Protein AF-F9NT81-F1 (afdb_monomer_lite)

Foldseek 3Di:
DLLVLLVVLLVQADAFLWEDDDPDADPPGPHHLLQLLLVQWAQDQWQIHGHNNSNRPHAFLSFVLSSVSSSLSSVCVVVVNTFGSQLSQQSRQQCDPPDPDDHQDQQFTLSNQSQFWFQRVLVSCLQLVQWFKDKQAACVVDPHSVVSVVVVVLADQQKWKWFWQDFLTLAPTRTGIWGFHDKDWDAPPVRDIKIKTKTWGQDDPHTDSRGTTDIDIDIPNRGRIMMIIDRDHSVSNRVHPGDGRGDGDVVRVVCNVVSGDGPVRSNCVRVVSGPDDDPPDPDDPPDDDDDD

Organism: NCBI:txid1051006

Sequence (292 aa):
MWQQCVRRALGRFPTGGGYHTGRDIPPGFQQTAWTGLDRAVRVRATGACVDPRFATPSFCSSATYLLLLKSLELYERTCGITPPRQEWEYLKPYTVKNRSYPIQTDGVGAWGRANANGPGVAELVHELKIGTNLYIGTASEYENPWDRNEIFASVRRFDFMKIFWNDEIGKDERGHMVLVLGWSRHCDRFGRRAGTIRYWSSNGSQTDINGGYGIRCVCEDKIHRAVVTRVNRPWNLWNTDVMGPTDVCAPLAEIAADRSMAPDEMRRLVDAKSYWPSRSEGSHGANERCMR

pLDDT: mean 89.72, std 14.4, range [29.66, 98.81]

Radius of gyration: 19.87 Å; chains: 1; bounding box: 79×44×51 Å

Secondary structure (DSSP, 8-state):
-HHHHHHHHHTTSPSEEEE--SSS--TT-SS-HHHHHHHTEEE-SBSEEE-GGG--SB-HHHHHHHHHHHHHHHHHHHHT---BHHHHHHHS---SSSSSS----TTBHHHHHHH-STTTHHHHHHHTTSEEEEEE--GGGSSSHHHHHHHHHT--TT-EEEEESSS-BTTTB--EEEEEEEEEEEE-TTS-EEEEEEEEEEE-SS-EEEEEEEEEEEEGGG-SEEEEEEE--GGGGGGS-PPPTT-B-HHHHHHHHHT---HHHHHHHHHTT-----------S-------

Structure (mmCIF, N/CA/C/O backbone):
data_AF-F9NT81-F1
#
_entry.id   AF-F9NT81-F1
#
loop_
_atom_site.group_PDB
_atom_site.id
_atom_site.type_symbol
_atom_site.label_atom_id
_atom_site.label_alt_id
_atom_site.label_comp_id
_atom_site.label_asym_id
_atom_site.label_entity_id
_atom_site.label_seq_id
_atom_site.pdbx_PDB_ins_code
_atom_site.Cartn_x
_atom_site.Cartn_y
_atom_site.Cartn_z
_atom_site.occupancy
_atom_site.B_iso_or_equiv
_atom_site.auth_seq_id
_atom_site.auth_comp_id
_atom_site.auth_asym_id
_atom_site.auth_atom_id
_atom_site.pdbx_PDB_model_num
ATOM 1 N N . MET A 1 1 ? 7.381 -15.881 12.156 1.00 92.69 1 MET A N 1
ATOM 2 C CA . MET A 1 1 ? 6.015 -15.513 12.596 1.00 92.69 1 MET A CA 1
ATOM 3 C C . MET A 1 1 ? 5.303 -14.555 11.631 1.00 92.69 1 MET A C 1
ATOM 5 O O . MET A 1 1 ? 4.283 -14.937 11.071 1.00 92.69 1 MET A O 1
ATOM 9 N N . TRP A 1 2 ? 5.834 -13.349 11.373 1.00 96.19 2 TRP A N 1
ATOM 10 C CA . TRP A 1 2 ? 5.201 -12.328 10.510 1.00 96.19 2 TRP A CA 1
ATOM 11 C C . TRP A 1 2 ? 4.677 -12.845 9.159 1.00 96.19 2 TRP A C 1
ATOM 13 O O . TRP A 1 2 ? 3.489 -12.738 8.873 1.00 96.19 2 TRP A O 1
ATOM 23 N N . GLN A 1 3 ? 5.528 -13.491 8.356 1.00 96.62 3 GLN A N 1
ATOM 24 C CA . GLN A 1 3 ? 5.152 -13.994 7.025 1.00 96.62 3 GLN A CA 1
ATOM 25 C C . GLN A 1 3 ? 3.965 -14.975 7.051 1.00 96.62 3 GLN A C 1
ATOM 27 O O . GLN A 1 3 ? 3.151 -15.003 6.129 1.00 96.62 3 GLN A O 1
ATOM 32 N N . GLN A 1 4 ? 3.821 -15.765 8.122 1.00 97.62 4 GLN A N 1
ATOM 33 C CA . GLN A 1 4 ? 2.668 -16.649 8.303 1.00 97.62 4 GLN A CA 1
ATOM 34 C C . GLN A 1 4 ? 1.384 -15.846 8.543 1.00 97.62 4 GLN A C 1
ATOM 36 O O . GLN A 1 4 ? 0.328 -16.233 8.042 1.00 97.62 4 GLN A O 1
ATOM 41 N N . CYS A 1 5 ? 1.470 -14.732 9.273 1.00 98.50 5 CYS A N 1
ATOM 42 C CA . CYS A 1 5 ? 0.351 -13.816 9.490 1.00 98.50 5 CYS A CA 1
ATOM 43 C C . CYS A 1 5 ? -0.055 -13.133 8.183 1.00 98.50 5 CYS A C 1
ATOM 45 O O . CYS A 1 5 ? -1.239 -13.158 7.865 1.00 98.50 5 CYS A O 1
ATOM 47 N N . VAL A 1 6 ? 0.903 -12.667 7.370 1.00 98.56 6 VAL A N 1
ATOM 48 C CA . VAL A 1 6 ? 0.616 -12.104 6.034 1.00 98.56 6 VAL A CA 1
ATOM 49 C C . VAL A 1 6 ? -0.068 -13.133 5.134 1.00 98.56 6 VAL A C 1
ATOM 51 O O . VAL A 1 6 ? -1.108 -12.857 4.540 1.00 98.56 6 VAL A O 1
ATOM 54 N N . ARG A 1 7 ? 0.444 -14.370 5.087 1.00 98.44 7 ARG A N 1
ATOM 55 C CA . ARG A 1 7 ? -0.182 -15.462 4.322 1.00 98.44 7 ARG A CA 1
ATOM 56 C C . ARG A 1 7 ? -1.615 -15.746 4.782 1.00 98.44 7 ARG A C 1
ATOM 58 O O . ARG A 1 7 ? -2.498 -15.943 3.951 1.00 98.44 7 ARG A O 1
ATOM 65 N N . ARG A 1 8 ? -1.849 -15.797 6.098 1.00 98.62 8 ARG A N 1
ATOM 66 C CA . ARG A 1 8 ? -3.186 -16.018 6.675 1.00 98.62 8 ARG A CA 1
ATOM 67 C C . ARG A 1 8 ? -4.117 -14.841 6.400 1.00 98.62 8 ARG A C 1
ATOM 69 O O . ARG A 1 8 ? -5.286 -15.087 6.130 1.00 98.62 8 ARG A O 1
ATOM 76 N N . ALA A 1 9 ? -3.613 -13.609 6.464 1.00 98.69 9 ALA A N 1
ATOM 77 C CA . ALA A 1 9 ? -4.355 -12.392 6.158 1.00 98.69 9 ALA A CA 1
ATOM 78 C C . ALA A 1 9 ? -4.804 -12.384 4.697 1.00 98.69 9 ALA A C 1
ATOM 80 O O . ALA A 1 9 ? -5.984 -12.179 4.438 1.00 98.69 9 ALA A O 1
ATOM 81 N N . LEU A 1 10 ? -3.900 -12.717 3.770 1.00 98.31 10 LEU A N 1
ATOM 82 C CA . LEU A 1 10 ? -4.192 -12.819 2.342 1.00 98.31 10 LEU A CA 1
ATOM 83 C C . LEU A 1 10 ? -5.349 -13.790 2.059 1.00 98.31 10 LEU A C 1
ATOM 85 O O . LEU A 1 10 ? -6.248 -13.471 1.291 1.00 98.31 10 LEU A O 1
ATOM 89 N N . GLY A 1 11 ? -5.385 -14.934 2.752 1.00 98.00 11 GLY A N 1
ATOM 90 C CA . GLY A 1 11 ? -6.482 -15.905 2.655 1.00 98.00 11 GLY A CA 1
ATOM 91 C C . GLY A 1 11 ? -7.827 -15.443 3.238 1.00 98.00 11 GLY A C 1
ATOM 92 O O . GLY A 1 11 ? -8.779 -16.216 3.225 1.00 98.00 11 GLY A O 1
ATOM 93 N N . ARG A 1 12 ? -7.922 -14.224 3.792 1.00 98.19 12 ARG A N 1
ATOM 94 C CA . ARG A 1 12 ? -9.183 -13.610 4.255 1.00 98.19 12 ARG A CA 1
ATOM 95 C C . ARG A 1 12 ? -9.782 -12.629 3.252 1.00 98.19 12 ARG A C 1
ATOM 97 O O . ARG A 1 12 ? -10.911 -12.196 3.467 1.00 98.19 12 ARG A O 1
ATOM 104 N N . PHE A 1 13 ? -9.047 -12.265 2.204 1.00 98.31 13 PHE A N 1
ATOM 105 C CA . PHE A 1 13 ? -9.561 -11.399 1.151 1.00 98.31 13 PHE A CA 1
ATOM 106 C C . PHE A 1 13 ? -10.409 -12.219 0.173 1.00 98.31 13 PHE A C 1
ATOM 108 O O . PHE A 1 13 ? -10.014 -13.336 -0.177 1.00 98.31 13 PHE A O 1
ATOM 115 N N . PRO A 1 14 ? -11.562 -11.697 -0.280 1.00 96.50 14 PRO A N 1
ATOM 116 C CA . PRO A 1 14 ? -12.275 -12.306 -1.392 1.00 96.50 14 PRO A CA 1
ATOM 117 C C . PRO A 1 14 ? -11.444 -12.195 -2.680 1.00 96.50 14 PRO A C 1
ATOM 119 O O . PRO A 1 14 ? -10.516 -11.393 -2.775 1.00 96.50 14 PRO A O 1
ATOM 122 N N . THR A 1 15 ? -11.782 -13.005 -3.681 1.00 95.50 15 THR A N 1
ATOM 123 C CA . THR A 1 15 ? -11.293 -12.799 -5.053 1.00 95.50 15 THR A CA 1
ATOM 124 C C . THR A 1 15 ? -12.268 -11.875 -5.776 1.00 95.50 15 THR A C 1
ATOM 126 O O . THR A 1 15 ? -13.478 -12.042 -5.639 1.00 95.50 15 THR A O 1
ATOM 129 N N . GLY A 1 16 ? -11.756 -10.894 -6.517 1.00 95.12 16 GLY A N 1
ATOM 130 C CA . GLY A 1 16 ? -12.565 -9.847 -7.133 1.00 95.12 16 GLY A CA 1
ATOM 131 C C . GLY A 1 16 ? -13.058 -8.822 -6.106 1.00 95.12 16 GLY A C 1
ATOM 132 O O . GLY A 1 16 ? -12.261 -8.253 -5.358 1.00 95.12 16 GLY A O 1
ATOM 133 N N . GLY A 1 17 ? -14.371 -8.583 -6.069 1.00 94.62 17 GLY A N 1
ATOM 134 C CA . GLY A 1 17 ? -15.003 -7.572 -5.208 1.00 94.62 17 GLY A CA 1
ATOM 135 C C . GLY A 1 17 ? -15.081 -6.176 -5.835 1.00 94.62 17 GLY A C 1
ATOM 136 O O . GLY A 1 17 ? -15.618 -5.255 -5.223 1.00 94.62 17 GLY A O 1
ATOM 137 N N . GLY A 1 18 ? -14.571 -6.038 -7.056 1.00 97.19 18 GLY A N 1
ATOM 138 C CA . GLY A 1 18 ? -14.637 -4.847 -7.877 1.00 97.19 18 GLY A CA 1
ATOM 139 C C . GLY A 1 18 ? -13.549 -3.815 -7.588 1.00 97.19 18 GLY A C 1
ATOM 140 O O . GLY A 1 18 ? -13.020 -3.691 -6.477 1.00 97.19 18 GLY A O 1
ATOM 141 N N . TYR A 1 19 ? -13.211 -3.072 -8.634 1.00 97.69 19 TYR A N 1
ATOM 142 C CA . TYR A 1 19 ? -12.231 -2.002 -8.634 1.00 97.69 19 TYR A CA 1
ATOM 143 C C . TYR A 1 19 ? -12.930 -0.654 -8.798 1.00 97.69 19 TYR A C 1
ATOM 145 O O . TYR A 1 19 ? -13.720 -0.474 -9.724 1.00 97.69 19 TYR A O 1
ATOM 153 N N . HIS A 1 20 ? -12.628 0.302 -7.921 1.00 97.12 20 HIS A N 1
ATOM 154 C CA . HIS A 1 20 ? -13.079 1.685 -8.058 1.00 97.12 20 HIS A CA 1
ATOM 155 C C . HIS A 1 20 ? -12.224 2.636 -7.215 1.00 97.12 20 HIS A C 1
ATOM 157 O O . HIS A 1 20 ? -11.958 2.360 -6.049 1.00 97.12 20 HIS A O 1
ATOM 163 N N . THR A 1 21 ? -11.844 3.783 -7.779 1.00 94.56 21 THR A N 1
ATOM 164 C CA . THR A 1 21 ? -11.044 4.825 -7.105 1.00 94.56 21 THR A CA 1
ATOM 165 C C . THR A 1 21 ? -11.837 6.099 -6.794 1.00 94.56 21 THR A C 1
ATOM 167 O O . THR A 1 21 ? -11.379 6.938 -6.016 1.00 94.56 21 THR A O 1
ATOM 170 N N . GLY A 1 22 ? -13.023 6.259 -7.385 1.00 93.31 22 GLY A N 1
ATOM 171 C CA . GLY A 1 22 ? -13.844 7.461 -7.263 1.00 93.31 22 GLY A CA 1
ATOM 172 C C . GLY A 1 22 ? -14.498 7.635 -5.890 1.00 93.31 22 GLY A C 1
ATOM 173 O O . GLY A 1 22 ? -14.455 6.760 -5.019 1.00 93.31 22 GLY A O 1
ATOM 174 N N . ARG A 1 23 ? -15.061 8.830 -5.685 1.00 92.75 23 ARG A N 1
ATOM 175 C CA . ARG A 1 23 ? -15.720 9.255 -4.437 1.00 92.75 23 ARG A CA 1
ATOM 176 C C . ARG A 1 23 ? -17.238 9.070 -4.459 1.00 92.75 23 ARG A C 1
ATOM 178 O O . ARG A 1 23 ? -17.853 9.176 -3.402 1.00 92.75 23 ARG A O 1
ATOM 185 N N . ASP A 1 24 ? -17.802 8.753 -5.617 1.00 94.56 24 ASP A N 1
ATOM 186 C CA . ASP A 1 24 ? -19.219 8.451 -5.800 1.00 94.56 24 ASP A CA 1
ATOM 187 C C . ASP A 1 24 ? -19.448 6.941 -5.809 1.00 94.56 24 ASP A C 1
ATOM 189 O O . ASP A 1 24 ? -18.504 6.164 -5.944 1.00 94.56 24 ASP A O 1
ATOM 193 N N . ILE A 1 25 ? -20.696 6.505 -5.634 1.00 96.25 25 ILE A N 1
ATOM 194 C CA . ILE A 1 25 ? -21.059 5.089 -5.751 1.00 96.25 25 ILE A CA 1
ATOM 195 C C . ILE A 1 25 ? -21.327 4.801 -7.235 1.00 96.25 25 ILE A C 1
ATOM 197 O O . ILE A 1 25 ? -22.313 5.315 -7.768 1.00 96.25 25 ILE A O 1
ATOM 201 N N . PRO A 1 26 ? -20.485 4.011 -7.926 1.00 89.38 26 PRO A N 1
ATOM 202 C CA . PRO A 1 26 ? -20.713 3.711 -9.332 1.00 89.38 26 PRO A CA 1
ATOM 203 C C . PRO A 1 26 ? -21.857 2.704 -9.524 1.00 89.38 26 PRO A C 1
ATOM 205 O O . PRO A 1 26 ? -22.178 1.950 -8.599 1.00 89.38 26 PRO A O 1
ATOM 208 N N . PRO A 1 27 ? -22.443 2.626 -10.734 1.00 91.88 27 PRO A N 1
ATOM 209 C CA . PRO A 1 27 ? -23.464 1.634 -11.053 1.00 91.88 27 PRO A CA 1
ATOM 210 C C . PRO A 1 27 ? -23.029 0.207 -10.697 1.00 91.88 27 PRO A C 1
ATOM 212 O O . PRO A 1 27 ? -21.912 -0.210 -10.999 1.00 91.88 27 PRO A O 1
ATOM 215 N N . GLY A 1 28 ? -23.924 -0.540 -10.048 1.00 92.19 28 GLY A N 1
ATOM 216 C CA . GLY A 1 28 ? -23.684 -1.920 -9.615 1.00 92.19 28 GLY A CA 1
ATOM 217 C C . GLY A 1 28 ? -22.980 -2.065 -8.261 1.00 92.19 28 GLY A C 1
ATOM 218 O O . GLY A 1 28 ? -22.952 -3.164 -7.711 1.00 92.19 28 GLY A O 1
ATOM 219 N N . PHE A 1 29 ? -22.472 -0.981 -7.674 1.00 95.81 29 PHE A N 1
ATOM 220 C CA . PHE A 1 29 ? -21.861 -1.007 -6.348 1.00 95.81 29 PHE A CA 1
ATOM 221 C C . PHE A 1 29 ? -22.820 -0.506 -5.269 1.00 95.81 29 PHE A C 1
ATOM 223 O O . PHE A 1 29 ? -23.700 0.311 -5.515 1.00 95.81 29 PHE A O 1
ATOM 230 N N . GLN A 1 30 ? -22.626 -0.986 -4.040 1.00 95.31 30 GLN A N 1
ATOM 231 C CA . GLN A 1 30 ? -23.440 -0.590 -2.881 1.00 95.31 30 GLN A CA 1
ATOM 232 C C . GLN A 1 30 ? -22.799 0.528 -2.046 1.00 95.31 30 GLN A C 1
ATOM 234 O O . GLN A 1 30 ? -23.416 1.067 -1.130 1.00 95.31 30 GLN A O 1
ATOM 239 N N . GLN A 1 31 ? -21.531 0.839 -2.313 1.00 97.00 31 GLN A N 1
ATOM 240 C CA . GLN A 1 31 ? -20.733 1.809 -1.572 1.00 97.00 31 GLN A CA 1
ATOM 241 C C . GLN A 1 31 ? -19.470 2.172 -2.364 1.00 97.00 31 GLN A C 1
ATOM 243 O O . GLN A 1 31 ? -19.127 1.524 -3.353 1.00 97.00 31 GLN A O 1
ATOM 248 N N . THR A 1 32 ? -18.749 3.184 -1.888 1.00 97.38 32 THR A N 1
ATOM 249 C CA . THR A 1 32 ? -17.439 3.572 -2.424 1.00 97.38 32 THR A CA 1
ATOM 250 C C . THR A 1 32 ? -16.323 2.727 -1.807 1.00 97.38 32 THR A C 1
ATOM 252 O O . THR A 1 32 ? -16.476 2.195 -0.700 1.00 97.38 32 THR A O 1
ATOM 255 N N . ALA A 1 33 ? -15.164 2.662 -2.470 1.00 97.12 33 ALA A N 1
ATOM 256 C CA . ALA A 1 33 ? -13.977 2.018 -1.902 1.00 97.12 33 ALA A CA 1
ATOM 257 C C . ALA A 1 33 ? -13.523 2.692 -0.596 1.00 97.12 33 ALA A C 1
ATOM 259 O O . ALA A 1 33 ? -13.071 2.028 0.335 1.00 97.12 33 ALA A O 1
ATOM 260 N N . TRP A 1 34 ? -13.716 4.009 -0.492 1.00 97.69 34 TRP A N 1
ATOM 261 C CA . TRP A 1 34 ? -13.403 4.800 0.696 1.00 97.69 34 TRP A CA 1
ATOM 262 C C . TRP A 1 34 ? -14.272 4.388 1.884 1.00 97.69 34 TRP A C 1
ATOM 264 O O . TRP A 1 34 ? -13.744 4.050 2.941 1.00 97.69 34 TRP A O 1
ATOM 274 N N . THR A 1 35 ? -15.594 4.344 1.702 1.00 97.38 35 THR A N 1
ATOM 275 C CA . THR A 1 35 ? -16.536 3.912 2.743 1.00 97.38 35 THR A CA 1
ATOM 276 C C . THR A 1 35 ? -16.279 2.470 3.169 1.00 97.38 35 THR A C 1
ATOM 278 O O . THR A 1 35 ? -16.317 2.172 4.365 1.00 97.38 35 THR A O 1
ATOM 281 N N . GLY A 1 36 ? -15.987 1.588 2.211 1.00 97.62 36 GLY A N 1
ATOM 282 C CA . GLY A 1 36 ? -15.645 0.200 2.493 1.00 97.62 36 GLY A CA 1
ATOM 283 C C . GLY A 1 36 ? -14.373 0.053 3.327 1.00 97.62 36 GLY A C 1
ATOM 284 O O . GLY A 1 36 ? -14.380 -0.654 4.335 1.00 97.62 36 GLY A O 1
ATOM 285 N N . LEU A 1 37 ? -13.307 0.771 2.958 1.00 98.31 37 LEU A N 1
ATOM 286 C CA . LEU A 1 37 ? -12.027 0.762 3.670 1.00 98.31 37 LEU A CA 1
ATOM 287 C C . LEU A 1 37 ? -12.163 1.224 5.130 1.00 98.31 37 LEU A C 1
ATOM 289 O O . LEU A 1 37 ? -11.669 0.546 6.029 1.00 98.31 37 LEU A O 1
ATOM 293 N N . ASP A 1 38 ? -12.863 2.334 5.385 1.00 97.75 38 ASP A N 1
ATOM 294 C CA . ASP A 1 38 ? -13.087 2.826 6.754 1.00 97.75 38 ASP A CA 1
ATOM 295 C C . ASP A 1 38 ? -13.870 1.803 7.596 1.00 97.75 38 ASP A C 1
ATOM 297 O O . ASP A 1 38 ? -13.488 1.506 8.733 1.00 97.75 38 ASP A O 1
ATOM 301 N N . ARG A 1 39 ? -14.937 1.220 7.032 1.00 97.44 39 ARG A N 1
ATOM 302 C CA . ARG A 1 39 ? -15.790 0.236 7.723 1.00 97.44 39 ARG A CA 1
ATOM 303 C C . ARG A 1 39 ? -15.080 -1.086 7.996 1.00 97.44 39 ARG A C 1
ATOM 305 O O . ARG A 1 39 ? -15.411 -1.754 8.976 1.00 97.44 39 ARG A O 1
ATOM 312 N N . ALA A 1 40 ? -14.112 -1.454 7.158 1.00 98.38 40 ALA A N 1
ATOM 313 C CA . ALA A 1 40 ? -13.357 -2.692 7.295 1.00 98.38 40 ALA A CA 1
ATOM 314 C C . ALA A 1 40 ? -12.519 -2.746 8.581 1.00 98.38 40 ALA A C 1
ATOM 316 O O . ALA A 1 40 ? -12.163 -3.841 9.010 1.00 98.38 40 ALA A O 1
ATOM 317 N N . VAL A 1 41 ? -12.229 -1.604 9.215 1.00 98.19 41 VAL A N 1
ATOM 318 C CA . VAL A 1 41 ? -11.411 -1.524 10.432 1.00 98.19 41 VAL A CA 1
ATOM 319 C C . VAL A 1 41 ? -12.253 -1.040 11.608 1.00 98.19 41 VAL A C 1
ATOM 321 O O . VAL A 1 41 ? -12.665 0.123 11.675 1.00 98.19 41 VAL A O 1
ATOM 324 N N . ARG A 1 42 ? -12.489 -1.932 12.573 1.00 96.81 42 ARG A N 1
ATOM 325 C CA . ARG A 1 42 ? -13.186 -1.614 13.827 1.00 96.81 42 ARG A CA 1
ATOM 326 C C . ARG A 1 42 ? -12.230 -1.719 15.003 1.00 96.81 42 ARG A C 1
ATOM 328 O O . ARG A 1 42 ? -11.862 -2.824 15.403 1.00 96.81 42 ARG A O 1
ATOM 335 N N . VAL A 1 43 ? -11.872 -0.567 15.553 1.00 95.75 43 VAL A N 1
ATOM 336 C CA . VAL A 1 43 ? -11.071 -0.455 16.772 1.00 95.75 43 VAL A CA 1
ATOM 337 C C . VAL A 1 43 ? -11.912 -0.891 17.974 1.00 95.75 43 VAL A C 1
ATOM 339 O O . VAL A 1 43 ? -13.117 -0.632 18.025 1.00 95.75 43 VAL A O 1
ATOM 342 N N . ARG A 1 44 ? -11.298 -1.605 18.917 1.00 92.81 44 ARG A N 1
ATOM 343 C CA . ARG A 1 44 ? -11.937 -2.090 20.149 1.00 92.81 44 ARG A CA 1
ATOM 344 C C . ARG A 1 44 ? -11.257 -1.466 21.368 1.00 92.81 44 ARG A C 1
ATOM 346 O O . ARG A 1 44 ? -10.310 -0.700 21.232 1.00 92.81 44 ARG A O 1
ATOM 353 N N . ALA A 1 45 ? -11.734 -1.803 22.567 1.00 88.00 45 ALA A N 1
ATOM 354 C CA . ALA A 1 45 ? -11.045 -1.430 23.805 1.00 88.00 45 ALA A CA 1
ATOM 355 C C . ALA A 1 45 ? -9.594 -1.949 23.826 1.00 88.00 45 ALA A C 1
ATOM 357 O O . ALA A 1 45 ? -8.697 -1.252 24.287 1.00 88.00 45 ALA A O 1
ATOM 358 N N . THR A 1 46 ? -9.374 -3.141 23.267 1.00 85.62 46 THR A N 1
ATOM 359 C CA . THR A 1 46 ? -8.053 -3.719 23.016 1.00 85.62 46 THR A CA 1
ATOM 360 C C . THR A 1 46 ? -7.990 -4.286 21.598 1.00 85.62 46 THR A C 1
ATOM 362 O O . THR A 1 46 ? -8.892 -5.011 21.159 1.00 85.62 46 THR A O 1
ATOM 365 N N . GLY A 1 47 ? -6.934 -3.931 20.862 1.00 90.62 47 GLY A N 1
ATOM 366 C CA . GLY A 1 47 ? -6.745 -4.346 19.471 1.00 90.62 47 GLY A CA 1
ATOM 367 C C . GLY A 1 47 ? -7.807 -3.820 18.490 1.00 90.62 47 GLY A C 1
ATOM 368 O O . GLY A 1 47 ? -8.555 -2.873 18.757 1.00 90.62 47 GLY A O 1
ATOM 369 N N . ALA A 1 48 ? -7.921 -4.494 17.344 1.00 94.75 48 ALA A N 1
ATOM 370 C CA . ALA A 1 48 ? -8.953 -4.229 16.344 1.00 94.75 48 ALA A CA 1
ATOM 371 C C . ALA A 1 48 ? -9.536 -5.507 15.722 1.00 94.75 48 ALA A C 1
ATOM 373 O O . ALA A 1 48 ? -9.095 -6.638 15.946 1.00 94.75 48 ALA A O 1
ATOM 374 N N . CYS A 1 49 ? -10.584 -5.316 14.927 1.00 97.19 49 CYS A N 1
ATOM 375 C CA . CYS A 1 49 ? -11.118 -6.305 14.006 1.00 97.19 49 CYS A CA 1
ATOM 376 C C . CYS A 1 49 ? -11.025 -5.745 12.588 1.00 97.19 49 CYS A C 1
ATOM 378 O O . CYS A 1 49 ? -11.675 -4.740 12.287 1.00 97.19 49 CYS A O 1
ATOM 380 N N . VAL A 1 50 ? -10.236 -6.403 11.736 1.00 98.50 50 VAL A N 1
ATOM 381 C CA . VAL A 1 50 ? -10.078 -6.045 10.326 1.00 98.50 50 VAL A CA 1
ATOM 382 C C . VAL A 1 50 ? -10.820 -7.073 9.473 1.00 98.50 50 VAL A C 1
ATOM 384 O O . VAL A 1 50 ? -10.526 -8.270 9.522 1.00 98.50 50 VAL A O 1
ATOM 387 N N . ASP A 1 51 ? -11.801 -6.634 8.692 1.00 98.44 51 ASP A N 1
ATOM 388 C CA . ASP A 1 51 ? -12.622 -7.504 7.847 1.00 98.44 51 ASP A CA 1
ATOM 389 C C . ASP A 1 51 ? -12.584 -7.042 6.381 1.00 98.44 51 ASP A C 1
ATOM 391 O O . ASP A 1 51 ? -13.334 -6.143 5.991 1.00 98.44 51 ASP A O 1
ATOM 395 N N . PRO A 1 52 ? -11.723 -7.671 5.554 1.00 97.94 52 PRO A N 1
ATOM 396 C CA . PRO A 1 52 ? -11.542 -7.314 4.149 1.00 97.94 52 PRO A CA 1
ATOM 397 C C . PRO A 1 52 ? -12.802 -7.334 3.286 1.00 97.94 52 PRO A C 1
ATOM 399 O O . PRO A 1 52 ? -12.838 -6.679 2.250 1.00 97.94 52 PRO A O 1
ATOM 402 N N . ARG A 1 53 ? -13.847 -8.060 3.697 1.00 96.88 53 ARG A N 1
ATOM 403 C CA . ARG A 1 53 ? -15.094 -8.175 2.927 1.00 96.88 53 ARG A CA 1
ATOM 404 C C . ARG A 1 53 ? -15.867 -6.863 2.850 1.00 96.88 53 ARG A C 1
ATOM 406 O O . ARG A 1 53 ? -16.667 -6.699 1.943 1.00 96.88 53 ARG A O 1
ATOM 413 N N . PHE A 1 54 ? -15.632 -5.933 3.776 1.00 97.75 54 PHE A N 1
ATOM 414 C CA . PHE A 1 54 ? -16.228 -4.601 3.690 1.00 97.75 54 PHE A CA 1
ATOM 415 C C . PHE A 1 54 ? -15.532 -3.708 2.666 1.00 97.75 54 PHE A C 1
ATOM 417 O O . PHE A 1 54 ? -16.131 -2.724 2.258 1.00 97.75 54 PHE A O 1
ATOM 424 N N . ALA A 1 55 ? -14.309 -4.011 2.229 1.00 97.38 55 ALA A N 1
ATOM 425 C CA . ALA A 1 55 ? -13.560 -3.185 1.284 1.00 97.38 55 ALA A CA 1
ATOM 426 C C . ALA A 1 55 ? -13.779 -3.632 -0.173 1.00 97.38 55 ALA A C 1
ATOM 428 O O . ALA A 1 55 ? -12.843 -3.850 -0.934 1.00 97.38 55 ALA A O 1
ATOM 429 N N . THR A 1 56 ? -15.044 -3.783 -0.559 1.00 96.19 56 THR A N 1
ATOM 430 C CA . THR A 1 56 ? -15.473 -4.082 -1.932 1.00 96.19 56 THR A CA 1
ATOM 431 C C . THR A 1 56 ? -16.466 -2.995 -2.371 1.00 96.19 56 THR A C 1
ATOM 433 O O . THR A 1 56 ? -17.539 -2.900 -1.760 1.00 96.19 56 THR A O 1
ATOM 436 N N . PRO A 1 57 ? -16.127 -2.119 -3.339 1.00 97.75 57 PRO A N 1
ATOM 437 C CA . PRO A 1 57 ? -14.914 -2.131 -4.165 1.00 97.75 57 PRO A CA 1
ATOM 438 C C . PRO A 1 57 ? -13.638 -1.717 -3.427 1.00 97.75 57 PRO A C 1
ATOM 440 O O . PRO A 1 57 ? -13.682 -1.225 -2.302 1.00 97.75 57 PRO A O 1
ATOM 443 N N . SER A 1 58 ? -12.499 -1.880 -4.104 1.00 97.94 58 SER A N 1
ATOM 444 C CA . SER A 1 58 ? -11.180 -1.422 -3.650 1.00 97.94 58 SER A CA 1
ATOM 445 C C . SER A 1 58 ? -10.336 -0.834 -4.789 1.00 97.94 58 SER A C 1
ATOM 447 O O . SER A 1 58 ? -10.714 -0.861 -5.955 1.00 97.94 58 SER A O 1
ATOM 449 N N . PHE A 1 59 ? -9.155 -0.336 -4.438 1.00 97.62 59 PHE A N 1
ATOM 450 C CA . PHE A 1 59 ? -8.051 -0.009 -5.344 1.00 97.62 59 PHE A CA 1
ATOM 451 C C . PHE A 1 59 ? -6.707 -0.384 -4.704 1.00 97.62 59 PHE A C 1
ATOM 453 O O . PHE A 1 59 ? -6.653 -0.703 -3.514 1.00 97.62 59 PHE A O 1
ATOM 460 N N . CYS A 1 60 ? -5.622 -0.365 -5.480 1.00 97.69 60 CYS A N 1
ATOM 461 C CA . CYS A 1 60 ? -4.339 -0.962 -5.095 1.00 97.69 60 CYS A CA 1
ATOM 462 C C . CYS A 1 60 ? -3.835 -0.567 -3.690 1.00 97.69 60 CYS A C 1
ATOM 464 O O . CYS A 1 60 ? -3.673 -1.452 -2.851 1.00 97.69 60 CYS A O 1
ATOM 466 N N . SER A 1 61 ? -3.700 0.729 -3.379 1.00 97.44 61 SER A N 1
ATOM 467 C CA . SER A 1 61 ? -3.233 1.187 -2.059 1.00 97.44 61 SER A CA 1
ATOM 468 C C . SER A 1 61 ? -4.186 0.795 -0.923 1.00 97.44 61 SER A C 1
ATOM 470 O O . SER A 1 61 ? -3.732 0.335 0.125 1.00 97.44 61 SER A O 1
ATOM 472 N N . SER A 1 62 ? -5.509 0.884 -1.133 1.00 98.12 62 SER A N 1
ATOM 473 C CA . SER A 1 62 ? -6.502 0.453 -0.130 1.00 98.12 62 SER A CA 1
ATOM 474 C C . SER A 1 62 ? -6.405 -1.045 0.177 1.00 98.12 62 SER A C 1
ATOM 476 O O . SER A 1 62 ? -6.497 -1.452 1.334 1.00 98.12 62 SER A O 1
ATOM 478 N N . ALA A 1 63 ? -6.157 -1.866 -0.847 1.00 98.50 63 ALA A N 1
ATOM 479 C CA . ALA A 1 63 ? -6.035 -3.311 -0.727 1.00 98.50 63 ALA A CA 1
ATOM 480 C C . ALA A 1 63 ? -4.800 -3.703 0.084 1.00 98.50 63 ALA A C 1
ATOM 482 O O . ALA A 1 63 ? -4.890 -4.486 1.031 1.00 98.50 63 ALA A O 1
ATOM 483 N N . THR A 1 64 ? -3.645 -3.139 -0.272 1.00 98.62 64 THR A N 1
ATOM 484 C CA . THR A 1 64 ? -2.379 -3.448 0.393 1.00 98.62 64 THR A CA 1
ATOM 485 C C . THR A 1 64 ? -2.329 -2.889 1.808 1.00 98.62 64 THR A C 1
ATOM 487 O O . THR A 1 64 ? -1.826 -3.566 2.702 1.00 98.62 64 THR A O 1
ATOM 490 N N . TYR A 1 65 ? -2.898 -1.706 2.052 1.00 98.75 65 TYR A N 1
ATOM 491 C CA . TYR A 1 65 ? -2.981 -1.158 3.403 1.00 98.75 65 TYR A CA 1
ATOM 492 C C . TYR A 1 65 ? -3.879 -2.008 4.302 1.00 98.75 65 TYR A C 1
ATOM 494 O O . TYR A 1 65 ? -3.477 -2.401 5.395 1.00 98.75 65 TYR A O 1
ATOM 502 N N . LEU A 1 66 ? -5.061 -2.396 3.817 1.00 98.81 66 LEU A N 1
ATOM 503 C CA . LEU A 1 66 ? -5.946 -3.270 4.579 1.00 98.81 66 LEU A CA 1
ATOM 504 C C . LEU A 1 66 ? -5.313 -4.644 4.837 1.00 98.81 66 LEU A C 1
ATOM 506 O O . LEU A 1 66 ? -5.529 -5.235 5.895 1.00 98.81 66 LEU A O 1
ATOM 510 N N . LEU A 1 67 ? -4.499 -5.147 3.901 1.00 98.81 67 LEU A N 1
ATOM 511 C CA . LEU A 1 67 ? -3.727 -6.371 4.098 1.00 98.81 67 LEU A CA 1
ATOM 512 C C . LEU A 1 67 ? -2.669 -6.201 5.195 1.00 98.81 67 LEU A C 1
ATOM 514 O O . LEU A 1 67 ? -2.513 -7.109 6.016 1.00 98.81 67 LEU A O 1
ATOM 518 N N . LEU A 1 68 ? -1.964 -5.066 5.236 1.00 98.69 68 LEU A N 1
ATOM 519 C CA . LEU A 1 68 ? -1.024 -4.744 6.312 1.00 98.69 68 LEU A CA 1
ATOM 520 C C . LEU A 1 68 ? -1.740 -4.759 7.668 1.00 98.69 68 LEU A C 1
ATOM 522 O O . LEU A 1 68 ? -1.328 -5.501 8.559 1.00 98.69 68 LEU A O 1
ATOM 526 N N . LEU A 1 69 ? -2.863 -4.044 7.790 1.00 98.44 69 LEU A N 1
ATOM 527 C CA . LEU A 1 69 ? -3.665 -4.013 9.017 1.00 98.44 69 LEU A CA 1
ATOM 528 C C . LEU A 1 69 ? -4.161 -5.409 9.409 1.00 98.44 69 LEU A C 1
ATOM 530 O O . LEU A 1 69 ? -4.009 -5.832 10.553 1.00 98.44 69 LEU A O 1
ATOM 534 N N . LYS A 1 70 ? -4.683 -6.191 8.456 1.00 98.81 70 LYS A N 1
ATOM 535 C CA . LYS A 1 70 ? -5.123 -7.565 8.737 1.00 98.81 70 LYS A CA 1
ATOM 536 C C . LYS A 1 70 ? -3.970 -8.457 9.206 1.00 98.81 70 LYS A C 1
ATOM 538 O O . LYS A 1 70 ? -4.169 -9.352 10.028 1.00 98.81 70 LYS A O 1
ATOM 543 N N . SER A 1 71 ? -2.769 -8.228 8.684 1.00 98.62 71 SER A N 1
ATOM 544 C CA . SER A 1 71 ? -1.564 -8.959 9.079 1.00 98.62 71 SER A CA 1
ATOM 545 C C . SER A 1 71 ? -1.128 -8.599 10.499 1.00 98.62 71 SER A C 1
ATOM 547 O O . SER A 1 71 ? -0.771 -9.508 11.247 1.00 98.62 71 SER A O 1
ATOM 549 N N . LEU A 1 72 ? -1.216 -7.322 10.886 1.00 97.12 72 LEU A N 1
ATOM 550 C CA . LEU A 1 72 ? -0.942 -6.841 12.246 1.00 97.12 72 LEU A CA 1
ATOM 551 C C . LEU A 1 72 ? -1.947 -7.402 13.263 1.00 97.12 72 LEU A C 1
ATOM 553 O O . LEU A 1 72 ? -1.525 -7.999 14.248 1.00 97.12 72 LEU A O 1
ATOM 557 N N . GLU A 1 73 ? -3.251 -7.360 12.966 1.00 97.31 73 GLU A N 1
ATOM 558 C CA . GLU A 1 73 ? -4.298 -7.969 13.811 1.00 97.31 73 GLU A CA 1
ATOM 559 C C . GLU A 1 73 ? -4.022 -9.463 14.064 1.00 97.31 73 GLU A C 1
ATOM 561 O O . GLU A 1 73 ? -4.168 -9.976 15.175 1.00 97.31 73 GLU A O 1
ATOM 566 N N . LEU A 1 74 ? -3.634 -10.205 13.021 1.00 97.94 74 LEU A N 1
ATOM 567 C CA . LEU A 1 74 ? -3.304 -11.623 13.166 1.00 97.94 74 LEU A CA 1
ATOM 568 C C . LEU A 1 74 ? -1.982 -11.841 13.905 1.00 97.94 74 LEU A C 1
ATOM 570 O O . LEU A 1 74 ? -1.862 -12.841 14.616 1.00 97.94 74 LEU A O 1
ATOM 574 N N . TYR A 1 75 ? -1.010 -10.947 13.735 1.00 96.94 75 TYR A N 1
ATOM 575 C CA . TYR A 1 75 ? 0.264 -10.992 14.441 1.00 96.94 75 TYR A CA 1
ATOM 576 C C . TYR A 1 75 ? 0.061 -10.795 15.944 1.00 96.94 75 TYR A C 1
ATOM 578 O O . TYR A 1 75 ? 0.512 -11.637 16.714 1.00 96.94 75 TYR A O 1
ATOM 586 N N . GLU A 1 76 ? -0.712 -9.785 16.351 1.00 94.94 76 GLU A N 1
ATOM 587 C CA . GLU A 1 76 ? -1.086 -9.547 17.751 1.00 94.94 76 GLU A CA 1
ATOM 588 C C . GLU A 1 76 ? -1.685 -10.788 18.398 1.00 94.94 76 GLU A C 1
ATOM 590 O O . GLU A 1 76 ? -1.170 -11.283 19.397 1.00 94.94 76 GLU A O 1
ATOM 595 N N . ARG A 1 77 ? -2.724 -11.352 17.770 1.00 94.25 77 ARG A N 1
ATOM 596 C CA . ARG A 1 77 ? -3.401 -12.552 18.279 1.00 94.25 77 ARG A CA 1
ATOM 597 C C . ARG A 1 77 ? -2.470 -13.749 18.380 1.00 94.25 77 ARG A C 1
ATOM 599 O O . ARG A 1 77 ? -2.602 -14.547 19.297 1.00 94.25 77 ARG A O 1
ATOM 606 N N . THR A 1 78 ? -1.563 -13.901 17.418 1.00 96.06 78 THR A N 1
ATOM 607 C CA . THR A 1 78 ? -0.635 -15.038 17.392 1.00 96.06 78 THR A CA 1
ATOM 608 C C . THR A 1 78 ? 0.471 -14.884 18.437 1.00 96.06 78 THR A C 1
ATOM 610 O O . THR A 1 78 ? 0.949 -15.883 18.962 1.00 96.06 78 THR A O 1
ATOM 613 N N . CYS A 1 79 ? 0.860 -13.650 18.757 1.00 94.31 79 CYS A N 1
ATOM 614 C CA . CYS A 1 79 ? 1.894 -13.336 19.739 1.00 94.31 79 CYS A CA 1
ATOM 615 C C . CYS A 1 79 ? 1.345 -13.015 21.142 1.00 94.31 79 CYS A C 1
ATOM 617 O O . CYS A 1 79 ? 2.140 -12.747 22.034 1.00 94.31 79 CYS A O 1
ATOM 619 N N . GLY A 1 80 ? 0.022 -13.020 21.346 1.00 92.69 80 GLY A N 1
ATOM 620 C CA . GLY A 1 80 ? -0.597 -12.655 22.626 1.00 92.69 80 GLY A CA 1
ATOM 621 C C . GLY A 1 80 ? -0.442 -11.174 22.992 1.00 92.69 80 GLY A C 1
ATOM 622 O O . GLY A 1 80 ? -0.491 -10.821 24.167 1.00 92.69 80 GLY A O 1
ATOM 623 N N . ILE A 1 81 ? -0.232 -10.304 22.002 1.00 90.69 81 ILE A N 1
ATOM 624 C CA . ILE A 1 81 ? -0.051 -8.865 22.215 1.00 90.69 81 ILE A CA 1
ATOM 625 C C . ILE A 1 81 ? -1.425 -8.222 22.393 1.00 90.69 81 ILE A C 1
ATOM 627 O O . ILE A 1 81 ? -2.337 -8.464 21.602 1.00 90.69 81 ILE A O 1
ATOM 631 N N . THR A 1 82 ? -1.554 -7.371 23.407 1.00 87.75 82 THR A N 1
ATOM 632 C CA . THR A 1 82 ? -2.773 -6.603 23.681 1.00 87.75 82 THR A CA 1
ATOM 633 C C . THR A 1 82 ? -2.440 -5.113 23.600 1.00 87.75 82 THR A C 1
ATOM 635 O O . THR A 1 82 ? -2.169 -4.502 24.633 1.00 87.75 82 THR A O 1
ATOM 638 N N . PRO A 1 83 ? -2.378 -4.523 22.391 1.00 84.25 83 PRO A N 1
ATOM 639 C CA . PRO A 1 83 ? -2.008 -3.122 22.256 1.00 84.25 83 PRO A CA 1
ATOM 640 C C . PRO A 1 83 ? -3.120 -2.216 22.803 1.00 84.25 83 PRO A C 1
ATOM 642 O O . PRO A 1 83 ? -4.306 -2.592 22.766 1.00 84.25 83 PRO A O 1
ATOM 645 N N . PRO A 1 84 ? -2.765 -1.014 23.287 1.00 83.25 84 PRO A N 1
ATOM 646 C CA . PRO A 1 84 ? -3.755 -0.032 23.689 1.00 83.25 84 PRO A CA 1
ATOM 647 C C . PRO A 1 84 ? -4.605 0.384 22.483 1.00 83.25 84 PRO A C 1
ATOM 649 O O . PRO A 1 84 ? -4.159 0.374 21.335 1.00 83.25 84 PRO A O 1
ATOM 652 N N . ARG A 1 85 ? -5.850 0.788 22.754 1.00 87.00 85 ARG A N 1
ATOM 653 C CA . ARG A 1 85 ? -6.803 1.266 21.740 1.00 87.00 85 ARG A CA 1
ATOM 654 C C . ARG A 1 85 ? -6.213 2.338 20.814 1.00 87.00 85 ARG A C 1
ATOM 656 O O . ARG A 1 85 ? -6.518 2.344 19.625 1.00 87.00 85 ARG A O 1
ATOM 663 N N . GLN A 1 86 ? -5.399 3.233 21.370 1.00 90.38 86 GLN A N 1
ATOM 664 C CA . GLN A 1 86 ? -4.846 4.402 20.686 1.00 90.38 86 GLN A CA 1
ATOM 665 C C . GLN A 1 86 ? -4.056 4.039 19.425 1.00 90.38 86 GLN A C 1
ATOM 667 O O . GLN A 1 86 ? -4.273 4.640 18.381 1.00 90.38 86 GLN A O 1
ATOM 672 N N . GLU A 1 87 ? -3.232 2.997 19.484 1.00 89.50 87 GLU A N 1
ATOM 673 C CA . GLU A 1 87 ? -2.438 2.549 18.337 1.00 89.50 87 GLU A CA 1
ATOM 674 C C . GLU A 1 87 ? -3.314 2.185 17.131 1.00 89.50 87 GLU A C 1
ATOM 676 O O . GLU A 1 87 ? -3.063 2.556 15.984 1.00 89.50 87 GLU A O 1
ATOM 681 N N . TRP A 1 88 ? -4.425 1.498 17.397 1.00 93.88 88 TRP A N 1
ATOM 682 C CA . TRP A 1 88 ? -5.384 1.131 16.364 1.00 93.88 88 TRP A CA 1
ATOM 683 C C . TRP A 1 88 ? -6.262 2.295 15.909 1.00 93.88 88 TRP A C 1
ATOM 685 O O . TRP A 1 88 ? -6.668 2.307 14.748 1.00 93.88 88 TRP A O 1
ATOM 695 N N . GLU A 1 89 ? -6.547 3.271 16.777 1.00 94.19 89 GLU A N 1
ATOM 696 C CA . GLU A 1 89 ? -7.160 4.539 16.356 1.00 94.19 89 GLU A CA 1
ATOM 697 C C . GLU A 1 89 ? -6.249 5.270 15.362 1.00 94.19 89 GLU A C 1
ATOM 699 O O . GLU A 1 89 ? -6.757 5.868 14.420 1.00 94.19 89 GLU A O 1
ATOM 704 N N . TYR A 1 90 ? -4.926 5.192 15.527 1.00 94.31 90 TYR A N 1
ATOM 705 C CA . TYR A 1 90 ? -3.950 5.892 14.686 1.00 94.31 90 TYR A CA 1
ATOM 706 C C . TYR A 1 90 ? -3.747 5.206 13.331 1.00 94.31 90 TYR A C 1
ATOM 708 O O . TYR A 1 90 ? -3.635 5.864 12.295 1.00 94.31 90 TYR A O 1
ATOM 716 N N . LEU A 1 91 ? -3.799 3.872 13.321 1.00 96.06 91 LEU A N 1
ATOM 717 C CA . LEU A 1 91 ? -3.762 3.051 12.109 1.00 96.06 91 LEU A CA 1
ATOM 718 C C . LEU A 1 91 ? -5.114 2.942 11.390 1.00 96.06 91 LEU A C 1
ATOM 720 O O . LEU A 1 91 ? -5.190 2.379 10.296 1.00 96.06 91 LEU A O 1
ATOM 724 N N . LYS A 1 92 ? -6.213 3.412 11.987 1.00 97.00 92 LYS A N 1
ATOM 725 C CA . LYS A 1 92 ? -7.521 3.350 11.335 1.00 97.00 92 LYS A CA 1
ATOM 726 C C . LYS A 1 92 ? -7.538 4.302 10.129 1.00 97.00 92 LYS A C 1
ATOM 728 O O . LYS A 1 92 ? -7.202 5.474 10.275 1.00 97.00 92 LYS A O 1
ATOM 733 N N . PRO A 1 93 ? -7.993 3.842 8.948 1.00 97.50 93 PRO A N 1
ATOM 734 C CA . PRO A 1 93 ? -8.200 4.731 7.816 1.00 97.50 93 PRO A CA 1
ATOM 735 C C . PRO A 1 93 ? -9.451 5.587 8.042 1.00 97.50 93 PRO A C 1
ATOM 737 O O . PRO A 1 93 ? -10.568 5.061 8.052 1.00 97.50 93 PRO A O 1
ATOM 740 N N . TYR A 1 94 ? -9.271 6.901 8.184 1.00 97.62 94 TYR A N 1
ATOM 741 C CA . TYR A 1 94 ? -10.366 7.876 8.225 1.00 97.62 94 TYR A CA 1
ATOM 742 C C . TYR A 1 94 ? -10.586 8.447 6.831 1.00 97.62 94 TYR A C 1
ATOM 744 O O . TYR A 1 94 ? -9.962 9.419 6.419 1.00 97.62 94 TYR A O 1
ATOM 752 N N . THR A 1 95 ? -11.457 7.809 6.056 1.00 96.81 95 THR A N 1
ATOM 753 C CA . THR A 1 95 ? -11.628 8.113 4.621 1.00 96.81 95 THR A CA 1
ATOM 754 C C . THR A 1 95 ? -12.965 8.781 4.295 1.00 96.81 95 THR A C 1
ATOM 756 O O . THR A 1 95 ? -13.192 9.175 3.145 1.00 96.81 95 THR A O 1
ATOM 759 N N . VAL A 1 96 ? -13.850 8.905 5.290 1.00 95.75 96 VAL A N 1
ATOM 760 C CA . VAL A 1 96 ? -15.208 9.453 5.175 1.00 95.75 96 VAL A CA 1
ATOM 761 C C . VAL A 1 96 ? -15.459 10.549 6.211 1.00 95.75 96 VAL A C 1
ATOM 763 O O . VAL A 1 96 ? -14.792 10.619 7.239 1.00 95.75 96 VAL A O 1
ATOM 766 N N . LYS A 1 97 ? -16.447 11.409 5.935 1.00 92.75 97 LYS A N 1
ATOM 767 C CA . LYS A 1 97 ? -16.897 12.462 6.861 1.00 92.75 97 LYS A CA 1
ATOM 768 C C . LYS A 1 97 ? -17.602 11.860 8.090 1.00 92.75 97 LYS A C 1
ATOM 770 O O . LYS A 1 97 ? -17.941 10.677 8.098 1.00 92.75 97 LYS A O 1
ATOM 775 N N . ASN A 1 98 ? -17.883 12.695 9.094 1.00 88.44 98 ASN A N 1
ATOM 776 C CA . ASN A 1 98 ? -18.621 12.333 10.318 1.00 88.44 98 ASN A CA 1
ATOM 777 C C . ASN A 1 98 ? -17.938 11.221 11.135 1.00 88.44 98 ASN A C 1
ATOM 779 O O . ASN A 1 98 ? -18.579 10.300 11.647 1.00 88.44 98 ASN A O 1
ATOM 783 N N . ARG A 1 99 ? -16.611 11.304 11.230 1.00 89.38 99 ARG A N 1
ATOM 784 C CA . ARG A 1 99 ? -15.767 10.478 12.093 1.00 89.38 99 ARG A CA 1
ATOM 785 C C . ARG A 1 99 ? -15.144 11.342 13.185 1.00 89.38 99 ARG A C 1
ATOM 787 O O . ARG A 1 99 ? -15.236 12.564 13.137 1.00 89.38 99 ARG A O 1
ATOM 794 N N . SER A 1 100 ? -14.494 10.689 14.146 1.00 90.19 100 SER A N 1
ATOM 795 C CA . SER A 1 100 ? -13.753 11.358 15.222 1.00 90.19 100 SER A CA 1
ATOM 796 C C . SER A 1 100 ? -12.583 12.206 14.716 1.00 90.19 100 SER A C 1
ATOM 798 O O . SER A 1 100 ? -12.147 13.108 15.421 1.00 90.19 100 SER A O 1
ATOM 800 N N . TYR A 1 101 ? -12.104 11.938 13.497 1.00 93.88 101 TYR A N 1
ATOM 801 C CA . TYR A 1 101 ? -11.027 12.677 12.846 1.00 93.88 101 TYR A CA 1
ATOM 802 C C . TYR A 1 101 ? -11.423 13.082 11.417 1.00 93.88 101 TYR A C 1
ATOM 804 O O . TYR A 1 101 ? -12.288 12.429 10.815 1.00 93.88 101 TYR A O 1
ATOM 812 N N . PRO A 1 102 ? -10.811 14.146 10.860 1.00 95.25 102 PRO A N 1
ATOM 813 C CA . PRO A 1 102 ? -10.987 14.537 9.465 1.00 95.25 102 PRO A CA 1
ATOM 814 C C . PRO A 1 102 ? -10.616 13.428 8.474 1.00 95.25 102 PRO A C 1
ATOM 816 O O . PRO A 1 102 ? -9.930 12.463 8.811 1.00 95.25 102 PRO A O 1
ATOM 819 N N . ILE A 1 103 ? -11.037 13.599 7.217 1.00 95.94 103 ILE A N 1
ATOM 820 C CA . ILE A 1 103 ? -10.597 12.719 6.132 1.00 95.94 103 ILE A CA 1
ATOM 821 C C . ILE A 1 103 ? -9.082 12.857 5.971 1.00 95.94 103 ILE A C 1
ATOM 823 O O . ILE A 1 103 ? -8.576 13.951 5.738 1.00 95.94 103 ILE A O 1
ATOM 827 N N . GLN A 1 104 ? -8.384 11.731 6.033 1.00 96.31 104 GLN A N 1
ATOM 828 C CA . GLN A 1 104 ? -6.956 11.634 5.779 1.00 96.31 104 GLN A CA 1
ATOM 829 C C . GLN A 1 104 ? -6.694 11.719 4.274 1.00 96.31 104 GLN A C 1
ATOM 831 O O . GLN A 1 104 ? -7.000 10.794 3.513 1.00 96.31 104 GLN A O 1
ATOM 836 N N . THR A 1 105 ? -6.165 12.862 3.847 1.00 94.00 105 THR A N 1
ATOM 837 C CA . THR A 1 105 ? -5.574 13.060 2.521 1.00 94.00 105 THR A CA 1
ATOM 838 C C . THR A 1 105 ? -4.154 12.506 2.485 1.00 94.00 105 THR A C 1
ATOM 840 O O . THR A 1 105 ? -3.593 12.141 3.519 1.00 94.00 105 THR A O 1
ATOM 843 N N . ASP A 1 106 ? -3.564 12.445 1.295 1.00 94.12 106 ASP A N 1
ATOM 844 C CA . ASP A 1 106 ? -2.169 12.044 1.111 1.00 94.12 106 ASP A CA 1
ATOM 845 C C . ASP A 1 106 ? -1.243 12.819 2.067 1.00 94.12 106 ASP A C 1
ATOM 847 O O . ASP A 1 106 ? -1.369 14.033 2.232 1.00 94.12 106 ASP A O 1
ATOM 851 N N . GLY A 1 107 ? -0.371 12.086 2.764 1.00 94.44 107 GLY A N 1
ATOM 852 C CA . GLY A 1 107 ? 0.533 12.623 3.786 1.00 94.44 107 GLY A CA 1
ATOM 853 C C . GLY A 1 107 ? -0.057 12.817 5.192 1.00 94.44 107 GLY A C 1
ATOM 854 O O . GLY A 1 107 ? 0.707 13.119 6.105 1.00 94.44 107 GLY A O 1
ATOM 855 N N . VAL A 1 108 ? -1.360 12.605 5.423 1.00 96.62 108 VAL A N 1
ATOM 856 C CA . VAL A 1 108 ? -2.006 12.826 6.739 1.00 96.62 108 VAL A CA 1
ATOM 857 C C . VAL A 1 108 ? -2.353 11.516 7.454 1.00 96.62 108 VAL A C 1
ATOM 859 O O . VAL A 1 108 ? -3.063 10.663 6.920 1.00 96.62 108 VAL A O 1
ATOM 862 N N . GLY A 1 109 ? -1.868 11.359 8.689 1.00 97.00 109 GLY A N 1
ATOM 863 C CA . GLY A 1 109 ? -1.976 10.131 9.479 1.00 97.00 109 GLY A CA 1
ATOM 864 C C . GLY A 1 109 ? -1.460 8.877 8.756 1.00 97.00 109 GLY A C 1
ATOM 865 O O . GLY A 1 109 ? -0.803 8.960 7.712 1.00 97.00 109 GLY A O 1
ATOM 866 N N . ALA A 1 110 ? -1.748 7.695 9.307 1.00 97.19 110 ALA A N 1
ATOM 867 C CA . ALA A 1 110 ? -1.207 6.438 8.787 1.00 97.19 110 ALA A CA 1
ATOM 868 C C . ALA A 1 110 ? -1.738 6.075 7.387 1.00 97.19 110 ALA A C 1
ATOM 870 O O . ALA A 1 110 ? -0.968 5.670 6.512 1.00 97.19 110 ALA A O 1
ATOM 871 N N . TRP A 1 111 ? -3.044 6.240 7.146 1.00 97.56 111 TRP A N 1
ATOM 872 C CA . TRP A 1 111 ? -3.634 5.966 5.833 1.00 97.56 111 TRP A CA 1
ATOM 873 C C . TRP A 1 111 ? -3.151 6.951 4.769 1.00 97.56 111 TRP A C 1
ATOM 875 O O . TRP A 1 111 ? -2.798 6.517 3.676 1.00 97.56 111 TRP A O 1
ATOM 885 N N . GLY A 1 112 ? -3.076 8.248 5.078 1.00 97.00 112 GLY A N 1
ATOM 886 C CA . GLY A 1 112 ? -2.580 9.246 4.133 1.00 97.00 112 GLY A CA 1
ATOM 887 C C . GLY A 1 112 ? -1.139 8.984 3.713 1.00 97.00 112 GLY A C 1
ATOM 888 O O . GLY A 1 112 ? -0.810 9.152 2.543 1.00 97.00 112 GLY A O 1
ATOM 889 N N . ARG A 1 113 ? -0.291 8.486 4.624 1.00 96.75 113 ARG A N 1
ATOM 890 C CA . ARG A 1 113 ? 1.061 8.014 4.282 1.00 96.75 113 ARG A CA 1
ATOM 891 C C . ARG A 1 113 ? 1.018 6.801 3.358 1.00 96.75 113 ARG A C 1
ATOM 893 O O . ARG A 1 113 ? 1.666 6.804 2.323 1.00 96.75 113 ARG A O 1
ATOM 900 N N . ALA A 1 114 ? 0.217 5.786 3.678 1.00 97.06 114 ALA A N 1
ATOM 901 C CA . ALA A 1 114 ? 0.100 4.593 2.836 1.00 97.06 114 ALA A CA 1
ATOM 902 C C . ALA A 1 114 ? -0.493 4.869 1.441 1.00 97.06 114 ALA A C 1
ATOM 904 O O . ALA A 1 114 ? -0.140 4.178 0.484 1.00 97.06 114 ALA A O 1
ATOM 905 N N . ASN A 1 115 ? -1.405 5.838 1.329 1.00 96.12 115 ASN A N 1
ATOM 906 C CA . ASN A 1 115 ? -2.094 6.178 0.087 1.00 96.12 115 ASN A CA 1
ATOM 907 C C . ASN A 1 115 ? -1.300 7.132 -0.813 1.00 96.12 115 ASN A C 1
ATOM 909 O O . ASN A 1 115 ? -1.501 7.092 -2.025 1.00 96.12 115 ASN A O 1
ATOM 913 N N . ALA A 1 116 ? -0.421 7.952 -0.227 1.00 94.69 116 ALA A N 1
ATOM 914 C CA . ALA A 1 116 ? 0.280 9.020 -0.926 1.00 94.69 116 ALA A CA 1
ATOM 915 C C . ALA A 1 116 ? 1.006 8.558 -2.190 1.00 94.69 116 ALA A C 1
ATOM 917 O O . ALA A 1 116 ? 1.523 7.436 -2.267 1.00 94.69 116 ALA A O 1
ATOM 918 N N . ASN A 1 117 ? 1.103 9.477 -3.153 1.00 91.50 117 ASN A N 1
ATOM 919 C CA . ASN A 1 117 ? 2.042 9.415 -4.272 1.00 91.50 117 ASN A CA 1
ATOM 920 C C . ASN A 1 117 ? 3.505 9.315 -3.782 1.00 91.50 117 ASN A C 1
ATOM 922 O O . ASN A 1 117 ? 3.792 9.401 -2.588 1.00 91.50 117 ASN A O 1
ATOM 926 N N . GLY A 1 118 ? 4.445 9.057 -4.696 1.00 92.25 118 GLY A N 1
ATOM 927 C CA . GLY A 1 118 ? 5.848 8.849 -4.315 1.00 92.25 118 GLY A CA 1
ATOM 928 C C . GLY A 1 118 ? 6.012 7.648 -3.364 1.00 92.25 118 GLY A C 1
ATOM 929 O O . GLY A 1 118 ? 5.337 6.634 -3.578 1.00 92.25 118 GLY A O 1
ATOM 930 N N . PRO A 1 119 ? 6.857 7.720 -2.316 1.00 93.19 119 PRO A N 1
ATOM 931 C CA . PRO A 1 119 ? 7.266 6.552 -1.525 1.00 93.19 119 PRO A CA 1
ATOM 932 C C . PRO A 1 119 ? 6.150 5.929 -0.663 1.00 93.19 119 PRO A C 1
ATOM 934 O O . PRO A 1 119 ? 6.221 4.740 -0.352 1.00 93.19 119 PRO A O 1
ATOM 937 N N . GLY A 1 120 ? 5.099 6.680 -0.318 1.00 94.12 120 GLY A N 1
ATOM 938 C CA . GLY A 1 120 ? 3.871 6.172 0.305 1.00 94.12 120 GLY A CA 1
ATOM 939 C C . GLY A 1 120 ? 4.082 5.208 1.487 1.00 94.12 120 GLY A C 1
ATOM 940 O O . GLY A 1 120 ? 4.584 5.585 2.545 1.00 94.12 120 GLY A O 1
ATOM 941 N N . VAL A 1 121 ? 3.730 3.926 1.302 1.00 95.56 121 VAL A N 1
ATOM 942 C CA . VAL A 1 121 ? 3.896 2.848 2.307 1.00 95.56 121 VAL A CA 1
ATOM 943 C C . VAL A 1 121 ? 5.321 2.752 2.868 1.00 95.56 121 VAL A C 1
ATOM 945 O O . VAL A 1 121 ? 5.479 2.384 4.032 1.00 95.56 121 VAL A O 1
ATOM 948 N N . ALA A 1 122 ? 6.346 3.099 2.088 1.00 95.56 122 ALA A N 1
ATOM 949 C CA . ALA A 1 122 ? 7.724 3.122 2.567 1.00 95.56 122 ALA A CA 1
ATOM 950 C C . ALA A 1 122 ? 7.920 4.119 3.716 1.00 95.56 122 ALA A C 1
ATOM 952 O O . ALA A 1 122 ? 8.559 3.789 4.717 1.00 95.56 122 ALA A O 1
ATOM 953 N N . GLU A 1 123 ? 7.313 5.300 3.603 1.00 94.44 123 GLU A N 1
ATOM 954 C CA . GLU A 1 123 ? 7.345 6.331 4.637 1.00 94.44 123 GLU A CA 1
ATOM 955 C C . GLU A 1 123 ? 6.632 5.855 5.901 1.00 94.44 123 GLU A C 1
ATOM 957 O O . GLU A 1 123 ? 7.192 5.908 6.993 1.00 94.44 123 GLU A O 1
ATOM 962 N N . LEU A 1 124 ? 5.432 5.284 5.741 1.00 95.31 124 LEU A N 1
ATOM 963 C CA . LEU A 1 124 ? 4.683 4.718 6.860 1.00 95.31 124 LEU A CA 1
ATOM 964 C C . LEU A 1 124 ? 5.514 3.666 7.607 1.00 95.31 124 LEU A C 1
ATOM 966 O O . LEU A 1 124 ? 5.619 3.697 8.827 1.00 95.31 124 LEU A O 1
ATOM 970 N N . VAL A 1 125 ? 6.112 2.719 6.884 1.00 94.88 125 VAL A N 1
ATOM 971 C CA . VAL A 1 125 ? 6.893 1.634 7.493 1.00 94.88 125 VAL A CA 1
ATOM 972 C C . VAL A 1 125 ? 8.153 2.146 8.192 1.00 94.88 125 VAL A C 1
ATOM 974 O O . VAL A 1 125 ? 8.552 1.566 9.208 1.00 94.88 125 VAL A O 1
ATOM 977 N N . HIS A 1 126 ? 8.759 3.214 7.671 1.00 93.19 126 HIS A N 1
ATOM 978 C CA . HIS A 1 126 ? 9.886 3.882 8.307 1.00 93.19 126 HIS A CA 1
ATOM 979 C C . HIS A 1 126 ? 9.471 4.579 9.608 1.00 93.19 126 HIS A C 1
ATOM 981 O O . HIS A 1 126 ? 10.060 4.287 10.647 1.00 93.19 126 HIS A O 1
ATOM 987 N N . GLU A 1 127 ? 8.440 5.433 9.576 1.00 92.50 127 GLU A N 1
ATOM 988 C CA . GLU A 1 127 ? 7.966 6.163 10.762 1.00 92.50 127 GLU A CA 1
ATOM 989 C C . GLU A 1 127 ? 7.508 5.200 11.873 1.00 92.50 127 GLU A C 1
ATOM 991 O O . GLU A 1 127 ? 7.848 5.392 13.037 1.00 92.50 127 GLU A O 1
ATOM 996 N N . LEU A 1 128 ? 6.838 4.096 11.514 1.00 92.88 128 LEU A N 1
ATOM 997 C CA . LE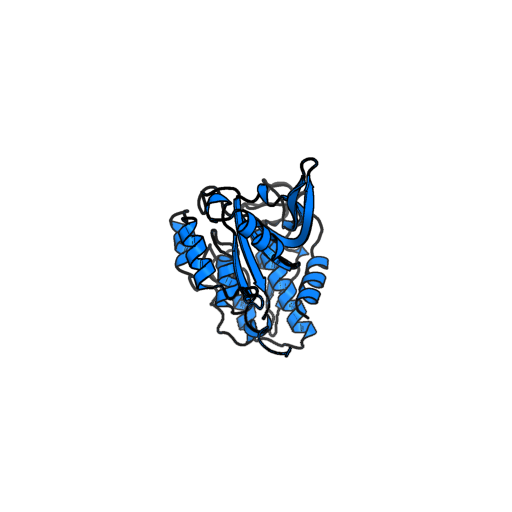U A 1 128 ? 6.456 3.039 12.463 1.00 92.88 128 LEU A CA 1
ATOM 998 C C . LEU A 1 128 ? 7.641 2.175 12.941 1.00 92.88 128 LEU A C 1
ATOM 1000 O O . LEU A 1 128 ? 7.473 1.305 13.795 1.00 92.88 128 LEU A O 1
ATOM 1004 N N . LYS A 1 129 ? 8.833 2.338 12.353 1.00 93.31 129 LYS A N 1
ATOM 1005 C CA . LYS A 1 129 ? 10.049 1.549 12.629 1.00 93.31 129 LYS A CA 1
ATOM 1006 C C . LYS A 1 129 ? 9.863 0.033 12.473 1.00 93.31 129 LYS A C 1
ATOM 1008 O O . LYS A 1 129 ? 10.578 -0.754 13.099 1.00 93.31 129 LYS A O 1
ATOM 1013 N N . ILE A 1 130 ? 8.936 -0.405 11.615 1.00 94.06 130 ILE A N 1
ATOM 1014 C CA . ILE A 1 130 ? 8.584 -1.829 11.450 1.00 94.06 130 ILE A CA 1
ATOM 1015 C C . ILE A 1 130 ? 9.299 -2.524 10.288 1.00 94.06 130 ILE A C 1
ATOM 1017 O O . ILE A 1 130 ? 9.108 -3.728 10.070 1.00 94.06 130 ILE A O 1
ATOM 1021 N N . GLY A 1 131 ? 10.109 -1.803 9.517 1.00 94.25 131 GLY A N 1
ATOM 1022 C CA . GLY A 1 131 ? 10.656 -2.347 8.282 1.00 94.25 131 GLY A CA 1
ATOM 1023 C C . GLY A 1 131 ? 11.836 -1.597 7.692 1.00 94.25 131 GLY A C 1
ATOM 1024 O O . GLY A 1 131 ? 12.526 -0.837 8.364 1.00 94.25 131 GLY A O 1
ATOM 1025 N N . THR A 1 132 ? 12.087 -1.894 6.424 1.00 94.12 132 THR A N 1
ATOM 1026 C CA . THR A 1 132 ? 13.127 -1.279 5.605 1.00 94.12 132 THR A CA 1
ATOM 1027 C C . THR A 1 132 ? 12.630 -1.093 4.177 1.00 94.12 132 THR A C 1
ATOM 1029 O O . THR A 1 132 ? 11.754 -1.837 3.727 1.00 94.12 132 THR A O 1
ATOM 1032 N N . ASN A 1 133 ? 13.206 -0.124 3.473 1.00 95.31 133 ASN A N 1
ATOM 1033 C CA . ASN A 1 133 ? 12.810 0.273 2.131 1.00 95.31 133 ASN A CA 1
ATOM 1034 C C . ASN A 1 133 ? 13.977 0.157 1.148 1.00 95.31 133 ASN A C 1
ATOM 1036 O O . ASN A 1 133 ? 15.132 0.173 1.557 1.00 95.31 133 ASN A O 1
ATOM 1040 N N . LEU A 1 134 ? 13.682 0.037 -0.139 1.00 94.56 134 LEU A N 1
ATOM 1041 C CA . LEU A 1 134 ? 14.663 -0.045 -1.214 1.00 94.56 134 LEU A CA 1
ATOM 1042 C C . LEU A 1 134 ? 14.100 0.638 -2.452 1.00 94.56 134 LEU A C 1
ATOM 1044 O O . LEU A 1 134 ? 12.986 0.330 -2.880 1.00 94.56 134 LEU A O 1
ATOM 1048 N N . TYR A 1 135 ? 14.883 1.537 -3.026 1.00 95.12 135 TYR A N 1
ATOM 1049 C CA . TYR A 1 135 ? 14.584 2.153 -4.306 1.00 95.12 135 TYR A CA 1
ATOM 1050 C C . TYR A 1 135 ? 15.133 1.295 -5.451 1.00 95.12 135 TYR A C 1
ATOM 1052 O O . TYR A 1 135 ? 16.259 0.801 -5.385 1.00 95.12 135 TYR A O 1
ATOM 1060 N N . ILE A 1 136 ? 14.341 1.130 -6.508 1.00 94.75 136 ILE A N 1
ATOM 1061 C CA . ILE A 1 136 ? 14.755 0.520 -7.771 1.00 94.75 136 ILE A CA 1
ATOM 1062 C C . ILE A 1 136 ? 14.503 1.533 -8.887 1.00 94.75 136 ILE A C 1
ATOM 1064 O O . ILE A 1 136 ? 13.351 1.871 -9.169 1.00 94.75 136 ILE A O 1
ATOM 1068 N N . GLY A 1 137 ? 15.581 2.013 -9.500 1.00 94.44 137 GLY A N 1
ATOM 1069 C CA . GLY A 1 137 ? 15.556 2.998 -10.577 1.00 94.44 137 GLY A CA 1
ATOM 1070 C C . GLY A 1 137 ? 15.390 2.398 -11.973 1.00 94.44 137 GLY A C 1
ATOM 1071 O O . GLY A 1 137 ? 15.176 1.190 -12.152 1.00 94.44 137 GLY A O 1
ATOM 1072 N N . THR A 1 138 ? 15.541 3.256 -12.979 1.00 92.75 138 THR A N 1
ATOM 1073 C CA . THR A 1 138 ? 15.645 2.838 -14.384 1.00 92.75 138 THR A CA 1
ATOM 1074 C C . THR A 1 138 ? 17.017 2.227 -14.664 1.00 92.75 138 THR A C 1
ATOM 1076 O O . THR A 1 138 ? 17.965 2.415 -13.908 1.00 92.75 138 THR A O 1
ATOM 1079 N N . ALA A 1 139 ? 17.164 1.503 -15.777 1.00 86.81 139 ALA A N 1
ATOM 1080 C CA . ALA A 1 139 ? 18.456 0.919 -16.150 1.00 86.81 139 ALA A CA 1
ATOM 1081 C C . ALA A 1 139 ? 19.569 1.968 -16.354 1.00 86.81 139 ALA A C 1
ATOM 1083 O O . ALA A 1 139 ? 20.730 1.653 -16.126 1.00 86.81 139 ALA A O 1
ATOM 1084 N N . SER A 1 140 ? 19.225 3.202 -16.747 1.00 89.56 140 SER A N 1
ATOM 1085 C CA . SER A 1 140 ? 20.189 4.286 -16.984 1.00 89.56 140 SER A CA 1
ATOM 1086 C C . SER A 1 140 ? 20.739 4.925 -15.707 1.00 89.56 140 SER A C 1
ATOM 1088 O O . SER A 1 140 ? 21.670 5.717 -15.784 1.00 89.56 140 SER A O 1
ATOM 1090 N N . GLU A 1 141 ? 20.160 4.622 -14.543 1.00 91.44 141 GLU A N 1
ATOM 1091 C CA . GLU A 1 141 ? 20.616 5.144 -13.245 1.00 91.44 141 GLU A CA 1
ATOM 1092 C C . GLU A 1 141 ? 21.703 4.294 -12.593 1.00 91.44 141 GLU A C 1
ATOM 1094 O O . GLU A 1 141 ? 22.230 4.663 -11.543 1.00 91.44 141 GLU A O 1
ATOM 1099 N N . TYR A 1 142 ? 22.037 3.162 -13.212 1.00 87.31 142 TYR A N 1
ATOM 1100 C CA . TYR A 1 142 ? 23.077 2.257 -12.756 1.00 87.31 142 TYR A CA 1
ATOM 1101 C C . TYR A 1 142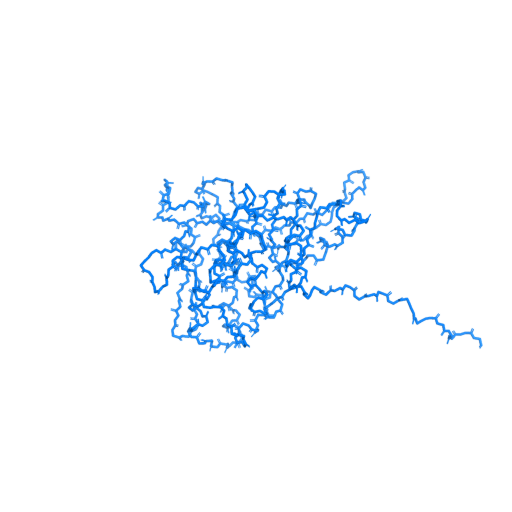 ? 24.212 2.251 -13.777 1.00 87.31 142 TYR A C 1
ATOM 1103 O O . TYR A 1 142 ? 23.969 2.093 -14.972 1.00 87.31 142 TYR A O 1
ATOM 1111 N N . GLU A 1 143 ? 25.455 2.379 -13.304 1.00 88.31 143 GLU A N 1
ATOM 1112 C CA . GLU A 1 143 ? 26.646 2.222 -14.153 1.00 88.31 143 GLU A CA 1
ATOM 1113 C C . GLU A 1 143 ? 26.645 0.852 -14.837 1.00 88.31 143 GLU A C 1
ATOM 1115 O O . GLU A 1 143 ? 26.939 0.730 -16.027 1.00 88.31 143 GLU A O 1
ATOM 1120 N N . ASN A 1 144 ? 26.250 -0.176 -14.082 1.00 83.94 144 ASN A N 1
ATOM 1121 C CA . ASN A 1 144 ? 26.032 -1.514 -14.584 1.00 83.94 144 ASN A CA 1
ATOM 1122 C C . ASN A 1 144 ? 24.530 -1.868 -14.544 1.00 83.94 144 ASN A C 1
ATOM 1124 O O . ASN A 1 144 ? 23.974 -2.074 -13.464 1.00 83.94 144 ASN A O 1
ATOM 1128 N N . PRO A 1 145 ? 23.861 -2.044 -15.701 1.00 77.56 145 PRO A N 1
ATOM 1129 C CA . PRO A 1 145 ? 22.452 -2.443 -15.751 1.00 77.56 145 PRO A CA 1
ATOM 1130 C C . PRO A 1 145 ? 22.142 -3.756 -15.014 1.00 77.56 145 PRO A C 1
ATOM 1132 O O . PRO A 1 145 ? 21.002 -3.978 -14.602 1.00 77.56 145 PRO A O 1
ATOM 1135 N N . TRP A 1 146 ? 23.137 -4.633 -14.827 1.00 79.44 146 TRP A N 1
ATOM 1136 C CA . TRP A 1 146 ? 22.979 -5.867 -14.056 1.00 79.44 146 TRP A CA 1
ATOM 1137 C C . TRP A 1 146 ? 22.717 -5.614 -12.566 1.00 79.44 146 TRP A C 1
ATOM 1139 O O . TRP A 1 146 ? 22.053 -6.439 -11.937 1.00 79.44 146 TRP A O 1
ATOM 1149 N N . ASP A 1 147 ? 23.138 -4.471 -12.019 1.00 86.50 147 ASP A N 1
ATOM 1150 C CA . ASP A 1 147 ? 22.904 -4.118 -10.615 1.00 86.50 147 ASP A CA 1
ATOM 1151 C C . ASP A 1 147 ? 21.408 -3.974 -10.337 1.00 86.50 147 ASP A C 1
ATOM 1153 O O . ASP A 1 147 ? 20.894 -4.510 -9.354 1.00 86.50 147 ASP A O 1
ATOM 1157 N N . ARG A 1 148 ? 20.666 -3.357 -11.265 1.00 88.62 148 ARG A N 1
ATOM 1158 C CA . ARG A 1 148 ? 19.200 -3.283 -11.204 1.00 88.62 148 ARG A CA 1
ATOM 1159 C C . ARG A 1 148 ? 18.566 -4.673 -11.120 1.00 88.62 148 ARG A C 1
ATOM 1161 O O . ARG A 1 148 ? 17.646 -4.889 -10.330 1.00 88.62 148 ARG A O 1
ATOM 1168 N N . ASN A 1 149 ? 19.058 -5.623 -11.911 1.00 84.06 149 ASN A N 1
ATOM 1169 C CA . ASN A 1 149 ? 18.517 -6.982 -11.951 1.00 84.06 149 ASN A CA 1
ATOM 1170 C C . ASN A 1 149 ? 18.812 -7.746 -10.651 1.00 84.06 149 ASN A C 1
ATOM 1172 O O . ASN A 1 149 ? 17.944 -8.455 -10.141 1.00 84.06 149 ASN A O 1
ATOM 1176 N N . GLU A 1 150 ? 20.000 -7.569 -10.069 1.00 86.19 150 GLU A N 1
ATOM 1177 C CA . GLU A 1 150 ? 20.327 -8.127 -8.750 1.00 86.19 150 GLU A CA 1
ATOM 1178 C C . GLU A 1 150 ? 19.463 -7.507 -7.639 1.00 86.19 150 GLU A C 1
ATOM 1180 O O . GLU A 1 150 ? 19.024 -8.209 -6.721 1.00 86.19 150 GLU A O 1
ATOM 1185 N N . ILE A 1 151 ? 19.128 -6.216 -7.745 1.00 89.50 151 ILE A N 1
ATOM 1186 C CA . ILE A 1 151 ? 18.196 -5.556 -6.826 1.00 89.50 151 ILE A CA 1
ATOM 1187 C C . ILE A 1 151 ? 16.795 -6.182 -6.937 1.00 89.50 151 ILE A C 1
ATOM 1189 O O . ILE A 1 151 ? 16.217 -6.538 -5.904 1.00 89.50 151 ILE A O 1
ATOM 1193 N N . PHE A 1 152 ? 16.272 -6.413 -8.148 1.00 90.81 152 PHE A N 1
ATOM 1194 C CA . PHE A 1 152 ? 15.012 -7.150 -8.341 1.00 90.81 152 PHE A CA 1
ATOM 1195 C C . PHE A 1 152 ? 15.076 -8.579 -7.789 1.00 90.81 152 PHE A C 1
ATOM 1197 O O . PHE A 1 152 ? 14.135 -9.024 -7.130 1.00 90.81 152 PHE A O 1
ATOM 1204 N N . ALA A 1 153 ? 16.198 -9.278 -7.966 1.00 87.88 153 ALA A N 1
ATOM 1205 C CA . ALA A 1 153 ? 16.405 -10.611 -7.403 1.00 87.88 153 ALA A CA 1
ATOM 1206 C C . ALA A 1 153 ? 16.445 -10.619 -5.857 1.00 87.88 153 ALA A C 1
ATOM 1208 O O . ALA A 1 153 ? 16.214 -11.657 -5.232 1.00 87.88 153 ALA A O 1
ATOM 1209 N N . SER A 1 154 ? 16.707 -9.471 -5.218 1.00 90.94 154 SER A N 1
ATOM 1210 C CA . SER A 1 154 ? 16.688 -9.317 -3.754 1.00 90.94 154 SER A CA 1
ATOM 1211 C C . SER A 1 154 ? 15.278 -9.159 -3.156 1.00 90.94 154 SER A C 1
ATOM 1213 O O . SER A 1 154 ? 15.100 -9.270 -1.929 1.00 90.94 154 SER A O 1
ATOM 1215 N N . VAL A 1 155 ? 14.273 -8.917 -4.008 1.00 93.88 155 VAL A N 1
ATOM 1216 C CA . VAL A 1 155 ? 12.864 -8.802 -3.621 1.00 93.88 155 VAL A CA 1
ATOM 1217 C C . VAL A 1 155 ? 12.365 -10.153 -3.118 1.00 93.88 155 VAL A C 1
ATOM 1219 O O . VAL A 1 155 ? 12.539 -11.196 -3.747 1.00 93.88 155 VAL A O 1
ATOM 1222 N N . ARG A 1 156 ? 11.723 -10.147 -1.951 1.00 94.38 156 ARG A N 1
ATOM 1223 C CA . ARG A 1 156 ? 11.238 -11.355 -1.286 1.00 94.38 156 ARG A CA 1
ATOM 1224 C C . ARG A 1 156 ? 9.724 -11.423 -1.328 1.00 94.38 156 ARG A C 1
ATOM 1226 O O . ARG A 1 156 ? 9.003 -10.430 -1.385 1.00 94.38 156 ARG A O 1
ATOM 1233 N N . ARG A 1 157 ? 9.229 -12.654 -1.232 1.00 97.00 157 ARG A N 1
ATOM 1234 C CA . ARG A 1 157 ? 7.813 -12.913 -0.995 1.00 97.00 157 ARG A CA 1
ATOM 1235 C C . ARG A 1 157 ? 7.353 -12.176 0.270 1.00 97.00 157 ARG A C 1
ATOM 1237 O O . ARG A 1 157 ? 7.982 -12.296 1.319 1.00 97.00 157 ARG A O 1
ATOM 1244 N N . PHE A 1 158 ? 6.217 -11.498 0.148 1.00 98.00 158 PHE A N 1
ATOM 1245 C CA . PHE A 1 158 ? 5.576 -10.621 1.128 1.00 98.00 158 PHE A CA 1
ATOM 1246 C C . PHE A 1 158 ? 6.238 -9.259 1.356 1.00 98.00 158 PHE A C 1
ATOM 1248 O O . PHE A 1 158 ? 5.845 -8.560 2.289 1.00 98.00 158 PHE A O 1
ATOM 1255 N N . ASP A 1 159 ? 7.170 -8.852 0.495 1.00 98.00 159 ASP A N 1
ATOM 1256 C CA . ASP A 1 159 ? 7.498 -7.434 0.382 1.00 98.00 159 ASP A CA 1
ATOM 1257 C C . ASP A 1 159 ? 6.304 -6.683 -0.224 1.00 98.00 159 ASP A C 1
ATOM 1259 O O . ASP A 1 159 ? 5.631 -7.173 -1.138 1.00 98.00 159 ASP A O 1
ATOM 1263 N N . PHE A 1 160 ? 6.035 -5.491 0.296 1.00 98.44 160 PHE A N 1
ATOM 1264 C CA . PHE A 1 160 ? 5.187 -4.519 -0.376 1.00 98.44 160 PHE A CA 1
ATOM 1265 C C . PHE A 1 160 ? 6.022 -3.845 -1.456 1.00 98.44 160 PHE A C 1
ATOM 1267 O O . PHE A 1 160 ? 7.216 -3.625 -1.275 1.00 98.44 160 PHE A O 1
ATOM 1274 N N . MET A 1 161 ? 5.416 -3.534 -2.590 1.00 98.12 161 MET A N 1
ATOM 1275 C CA . MET A 1 161 ? 6.109 -2.863 -3.678 1.00 98.12 161 MET A CA 1
ATOM 1276 C C . MET A 1 161 ? 5.172 -1.849 -4.309 1.00 98.12 161 MET A C 1
ATOM 1278 O O . MET A 1 161 ? 4.024 -2.170 -4.612 1.00 98.12 161 MET A O 1
ATOM 1282 N N . LYS A 1 162 ? 5.665 -0.633 -4.506 1.00 97.94 162 LYS A N 1
ATOM 1283 C CA . LYS A 1 162 ? 5.007 0.378 -5.320 1.00 97.94 162 LYS A CA 1
ATOM 1284 C C . LYS A 1 162 ? 5.698 0.434 -6.669 1.00 97.94 162 LYS A C 1
ATOM 1286 O O . LYS A 1 162 ? 6.904 0.646 -6.713 1.00 97.94 162 LYS A O 1
ATOM 1291 N N . ILE A 1 163 ? 4.948 0.195 -7.735 1.00 97.81 163 ILE A N 1
ATOM 1292 C CA . ILE A 1 163 ? 5.446 0.158 -9.113 1.00 97.81 163 ILE A CA 1
ATOM 1293 C C . ILE A 1 163 ? 5.074 1.466 -9.802 1.00 97.81 163 ILE A C 1
ATOM 1295 O O . ILE A 1 163 ? 3.919 1.872 -9.718 1.00 97.81 163 ILE A O 1
ATOM 1299 N N . PHE A 1 164 ? 6.017 2.078 -10.508 1.00 97.19 164 PHE A N 1
ATOM 1300 C CA . PHE A 1 164 ? 5.793 3.257 -11.342 1.00 97.19 164 PHE A CA 1
ATOM 1301 C C . PHE A 1 164 ? 6.131 2.908 -12.793 1.00 97.19 164 PHE A C 1
ATOM 1303 O O . PHE A 1 164 ? 7.090 2.173 -13.052 1.00 97.19 164 PHE A O 1
ATOM 1310 N N . TRP A 1 165 ? 5.335 3.414 -13.729 1.00 96.12 165 TRP A N 1
ATOM 1311 C CA . TRP A 1 165 ? 5.415 3.109 -15.157 1.00 96.12 165 TRP A CA 1
ATOM 1312 C C . TRP A 1 165 ? 6.073 4.227 -15.971 1.00 96.12 165 TRP A C 1
ATOM 1314 O O . TRP A 1 165 ? 6.466 3.982 -17.108 1.00 96.12 165 TRP A O 1
ATOM 1324 N N . ASN A 1 166 ? 6.206 5.428 -15.402 1.00 95.00 166 ASN A N 1
ATOM 1325 C CA . ASN A 1 166 ? 6.888 6.575 -16.003 1.00 95.00 166 ASN A CA 1
ATOM 1326 C C . ASN A 1 166 ? 7.451 7.526 -14.917 1.00 95.00 166 ASN A C 1
ATOM 1328 O O . ASN A 1 166 ? 7.394 7.215 -13.724 1.00 95.00 166 ASN A O 1
ATOM 1332 N N . ASP A 1 167 ? 8.029 8.658 -15.333 1.00 93.44 167 ASP A N 1
ATOM 1333 C CA . ASP A 1 167 ? 8.661 9.651 -14.447 1.00 93.44 167 ASP A CA 1
ATOM 1334 C C . ASP A 1 167 ? 7.703 10.731 -13.904 1.00 93.44 167 ASP A C 1
ATOM 1336 O O . ASP A 1 167 ? 8.108 11.547 -13.078 1.00 93.44 167 ASP A O 1
ATOM 1340 N N . GLU A 1 168 ? 6.432 10.750 -14.311 1.00 92.50 168 GLU A N 1
ATOM 1341 C CA . GLU A 1 168 ? 5.449 11.787 -13.953 1.00 92.50 168 GLU A CA 1
ATOM 1342 C C . GLU A 1 168 ? 4.805 11.545 -12.575 1.00 92.50 168 GLU A C 1
ATOM 1344 O O . GLU A 1 168 ? 3.585 11.638 -12.389 1.00 92.50 168 GLU A O 1
ATOM 1349 N N . ILE A 1 169 ? 5.643 11.214 -11.589 1.00 91.06 169 ILE A N 1
ATOM 1350 C CA . ILE A 1 169 ? 5.237 10.843 -10.231 1.00 91.06 169 ILE A CA 1
ATOM 1351 C C . ILE A 1 169 ? 4.517 12.022 -9.569 1.00 91.06 169 ILE A C 1
ATOM 1353 O O . ILE A 1 169 ? 5.044 13.128 -9.486 1.00 91.06 169 ILE A O 1
ATOM 1357 N N . GLY A 1 170 ? 3.310 11.773 -9.065 1.00 85.88 170 GLY A N 1
ATOM 1358 C CA . GLY A 1 170 ? 2.449 12.784 -8.450 1.00 85.88 170 GLY A CA 1
ATOM 1359 C C . GLY A 1 170 ? 1.465 13.444 -9.421 1.00 85.88 170 GLY A C 1
ATOM 1360 O O . GLY A 1 170 ? 0.425 13.920 -8.960 1.00 85.88 170 GLY A O 1
ATOM 1361 N N . LYS A 1 171 ? 1.749 13.410 -10.735 1.00 87.31 171 LYS A N 1
ATOM 1362 C CA . LYS A 1 171 ? 0.883 13.922 -11.810 1.00 87.31 171 LYS A CA 1
ATOM 1363 C C . LYS A 1 171 ? -0.018 12.801 -12.332 1.00 87.31 171 LYS A C 1
ATOM 1365 O O . LYS A 1 171 ? -1.011 12.440 -11.691 1.00 87.31 171 LYS A O 1
ATOM 1370 N N . ASP A 1 172 ? 0.373 12.231 -13.467 1.00 87.88 172 ASP A N 1
ATOM 1371 C CA . ASP A 1 172 ? -0.329 11.159 -14.165 1.00 87.88 172 ASP A CA 1
ATOM 1372 C C . ASP A 1 172 ? 0.139 9.771 -13.708 1.00 87.88 172 ASP A C 1
ATOM 1374 O O . ASP A 1 172 ? -0.520 8.768 -13.984 1.00 87.88 172 ASP A O 1
ATOM 1378 N N . GLU A 1 173 ? 1.211 9.706 -12.912 1.00 92.31 173 GLU A N 1
ATOM 1379 C CA . GLU A 1 173 ? 1.679 8.488 -12.264 1.00 92.31 173 GLU A CA 1
ATOM 1380 C C . GLU A 1 173 ? 1.538 8.569 -10.736 1.00 92.31 173 GLU A C 1
ATOM 1382 O O . GLU A 1 173 ? 2.183 9.359 -10.045 1.00 92.31 173 GLU A O 1
ATOM 1387 N N . ARG A 1 174 ? 0.692 7.700 -10.178 1.00 90.31 174 ARG A N 1
ATOM 1388 C CA . ARG A 1 174 ? 0.403 7.623 -8.730 1.00 90.31 174 ARG A CA 1
ATOM 1389 C C . ARG A 1 174 ? 1.076 6.429 -8.051 1.00 90.31 174 ARG A C 1
ATOM 1391 O O . ARG A 1 174 ? 1.185 6.371 -6.823 1.00 90.31 174 ARG A O 1
ATOM 1398 N N . GLY A 1 175 ? 1.556 5.497 -8.861 1.00 93.75 175 GLY A N 1
ATOM 1399 C CA . GLY A 1 175 ? 2.107 4.199 -8.528 1.00 93.75 175 GLY A CA 1
ATOM 1400 C C . GLY A 1 175 ? 1.040 3.136 -8.267 1.00 93.75 175 GLY A C 1
ATOM 1401 O O . GLY A 1 175 ? -0.054 3.403 -7.768 1.00 93.75 175 GLY A O 1
ATOM 1402 N N . HIS A 1 176 ? 1.383 1.888 -8.573 1.00 97.00 176 HIS A N 1
ATOM 1403 C CA . HIS A 1 176 ? 0.570 0.710 -8.308 1.00 97.00 176 HIS A CA 1
ATOM 1404 C C . HIS A 1 176 ? 1.127 -0.063 -7.109 1.00 97.00 176 HIS A C 1
ATOM 1406 O O . HIS A 1 176 ? 2.216 -0.634 -7.174 1.00 97.00 176 HIS A O 1
ATOM 1412 N N . MET A 1 177 ? 0.380 -0.080 -6.003 1.00 98.12 177 MET A N 1
ATOM 1413 C CA . MET A 1 177 ? 0.760 -0.815 -4.795 1.00 98.12 177 MET A CA 1
ATOM 1414 C C . MET A 1 177 ? 0.446 -2.304 -4.913 1.00 98.12 177 MET A C 1
ATOM 1416 O O . MET A 1 177 ? -0.674 -2.688 -5.248 1.00 98.12 177 MET A O 1
ATOM 1420 N N . VAL A 1 178 ? 1.408 -3.155 -4.567 1.00 98.62 178 VAL A N 1
ATOM 1421 C CA . VAL A 1 178 ? 1.268 -4.611 -4.626 1.00 98.62 178 VAL A CA 1
ATOM 1422 C C . VAL A 1 178 ? 1.922 -5.304 -3.430 1.00 98.62 178 VAL A C 1
ATOM 1424 O O . VAL A 1 178 ? 2.813 -4.760 -2.780 1.00 98.62 178 VAL A O 1
ATOM 1427 N N . LEU A 1 179 ? 1.502 -6.540 -3.161 1.00 98.75 179 LEU A N 1
ATOM 1428 C CA . LEU A 1 179 ? 2.218 -7.495 -2.317 1.00 98.75 179 LEU A CA 1
ATOM 1429 C C . LEU A 1 179 ? 2.916 -8.527 -3.206 1.00 98.75 179 LEU A C 1
ATOM 1431 O O . LEU A 1 179 ? 2.257 -9.262 -3.946 1.00 98.75 179 LEU A O 1
ATOM 1435 N N . VAL A 1 180 ? 4.233 -8.650 -3.095 1.00 98.56 180 VAL A N 1
ATOM 1436 C CA . VAL A 1 180 ? 5.011 -9.621 -3.869 1.00 98.56 180 VAL A CA 1
ATOM 1437 C C . VAL A 1 180 ? 4.714 -11.044 -3.389 1.00 98.56 180 VAL A C 1
ATOM 1439 O O . VAL A 1 180 ? 4.793 -11.361 -2.204 1.00 98.56 180 VAL A O 1
ATOM 1442 N N . LEU A 1 181 ? 4.388 -11.944 -4.314 1.00 98.06 181 LEU A N 1
ATOM 1443 C CA . LEU A 1 181 ? 4.159 -13.369 -4.048 1.00 98.06 181 LEU A CA 1
ATOM 1444 C C . LEU A 1 181 ? 5.334 -14.252 -4.478 1.00 98.06 181 LEU A C 1
ATOM 1446 O O . LEU A 1 181 ? 5.447 -15.382 -3.999 1.00 98.06 181 LEU A O 1
ATOM 1450 N N . GLY A 1 182 ? 6.191 -13.744 -5.358 1.00 93.81 182 GLY A N 1
ATOM 1451 C CA . GLY A 1 182 ? 7.418 -14.392 -5.797 1.00 93.81 182 GLY A CA 1
ATOM 1452 C C . GLY A 1 182 ? 8.041 -13.658 -6.979 1.00 93.81 182 GLY A C 1
ATOM 1453 O O . GLY A 1 182 ? 7.366 -12.894 -7.668 1.00 93.81 182 GLY A O 1
ATOM 1454 N N . TRP A 1 183 ? 9.319 -13.929 -7.204 1.00 92.56 183 TRP A N 1
ATOM 1455 C CA . TRP A 1 183 ? 10.060 -13.522 -8.390 1.00 92.56 183 TRP A CA 1
ATOM 1456 C C . TRP A 1 183 ? 10.582 -14.786 -9.069 1.00 92.56 183 TRP A C 1
ATOM 1458 O O . TRP A 1 183 ? 11.084 -15.688 -8.391 1.00 92.56 183 TRP A O 1
ATOM 1468 N N . SER A 1 184 ? 10.418 -14.883 -10.383 1.00 87.88 184 SER A N 1
ATOM 1469 C CA . SER A 1 184 ? 10.940 -15.988 -11.184 1.00 87.88 184 SER A CA 1
ATOM 1470 C C . SER A 1 184 ? 11.859 -15.458 -12.270 1.00 87.88 184 SER A C 1
ATOM 1472 O O . SER A 1 184 ? 11.533 -14.497 -12.964 1.00 87.88 184 SER A O 1
ATOM 1474 N N . ARG A 1 185 ? 13.015 -16.108 -12.420 1.00 84.50 185 ARG A N 1
ATOM 1475 C CA . ARG A 1 185 ? 13.978 -15.794 -13.470 1.00 84.50 185 ARG A CA 1
ATOM 1476 C C . ARG A 1 185 ? 13.678 -16.631 -14.699 1.00 84.50 185 ARG A C 1
ATOM 1478 O O . ARG A 1 185 ? 13.581 -17.854 -14.602 1.00 84.50 185 ARG A O 1
ATOM 1485 N N . HIS A 1 186 ? 13.609 -15.980 -15.847 1.00 81.06 186 HIS A N 1
ATOM 1486 C CA . HIS A 1 186 ? 13.475 -16.632 -17.137 1.00 81.06 186 HIS A CA 1
ATOM 1487 C C . HIS A 1 186 ? 14.609 -16.182 -18.057 1.00 81.06 186 HIS A C 1
ATOM 1489 O O . HIS A 1 186 ? 15.142 -15.083 -17.912 1.00 81.06 186 HIS A O 1
ATOM 1495 N N . CYS A 1 187 ? 14.995 -17.050 -18.986 1.00 76.62 187 CYS A N 1
ATOM 1496 C CA . CYS A 1 187 ? 15.847 -16.678 -20.106 1.00 76.62 187 CYS A CA 1
ATOM 1497 C C . CYS A 1 187 ? 14.976 -16.681 -21.357 1.00 76.62 187 CYS A C 1
ATOM 1499 O O . CYS A 1 187 ? 14.220 -17.632 -21.571 1.00 76.62 187 CYS A O 1
ATOM 1501 N N . ASP A 1 188 ? 15.063 -15.635 -22.170 1.00 68.75 188 ASP A N 1
ATOM 1502 C CA . ASP A 1 188 ? 14.444 -15.662 -23.486 1.00 68.75 188 ASP A CA 1
ATOM 1503 C C . ASP A 1 188 ? 15.233 -16.569 -24.448 1.00 68.75 188 ASP A C 1
ATOM 1505 O O . ASP A 1 188 ? 16.318 -17.075 -24.144 1.00 68.75 188 ASP A O 1
ATOM 1509 N N . ARG A 1 189 ? 14.677 -16.776 -25.644 1.00 69.06 189 ARG A N 1
ATOM 1510 C CA . ARG A 1 189 ? 15.282 -17.585 -26.718 1.00 69.06 189 ARG A CA 1
ATOM 1511 C C . ARG A 1 189 ? 16.647 -17.077 -27.210 1.00 69.06 189 ARG A C 1
ATOM 1513 O O . ARG A 1 189 ? 17.299 -17.780 -27.973 1.00 69.06 189 ARG A O 1
ATOM 1520 N N . PHE A 1 190 ? 17.053 -15.872 -26.814 1.00 72.00 190 PHE A N 1
ATOM 1521 C CA . PHE A 1 190 ? 18.332 -15.245 -27.147 1.00 72.00 190 PHE A CA 1
ATOM 1522 C C . PHE A 1 190 ? 19.300 -15.252 -25.951 1.00 72.00 190 PHE A C 1
ATOM 1524 O O . PHE A 1 190 ? 20.348 -14.615 -26.002 1.00 72.00 190 PHE A O 1
ATOM 1531 N N . GLY A 1 191 ? 18.956 -15.955 -24.865 1.00 68.38 191 GLY A N 1
ATOM 1532 C CA . GLY A 1 191 ? 19.769 -16.039 -23.653 1.00 68.38 191 GLY A CA 1
ATOM 1533 C C . GLY A 1 191 ? 19.699 -14.796 -22.763 1.00 68.38 191 GLY A C 1
ATOM 1534 O O . GLY A 1 191 ? 20.419 -14.734 -21.763 1.00 68.38 191 GLY A O 1
ATOM 1535 N N . ARG A 1 192 ? 18.836 -13.817 -23.072 1.00 70.69 192 ARG A N 1
ATOM 1536 C CA . ARG A 1 192 ? 18.654 -12.629 -22.230 1.00 70.69 192 ARG A CA 1
ATOM 1537 C C . ARG A 1 192 ? 17.856 -13.008 -20.993 1.00 70.69 192 ARG A C 1
ATOM 1539 O O . ARG A 1 192 ? 16.819 -13.663 -21.083 1.00 70.69 192 ARG A O 1
ATOM 1546 N N . ARG A 1 193 ? 18.360 -12.615 -19.826 1.00 73.88 193 ARG A N 1
ATOM 1547 C CA . ARG A 1 193 ? 17.709 -12.863 -18.537 1.00 73.88 193 ARG A CA 1
ATOM 1548 C C . ARG A 1 193 ? 16.628 -11.809 -18.320 1.00 73.88 193 ARG A C 1
ATOM 1550 O O . ARG A 1 193 ? 16.926 -10.630 -18.441 1.00 73.88 193 ARG A O 1
ATOM 1557 N N . ALA A 1 194 ? 15.424 -12.249 -17.974 1.00 75.75 194 ALA A N 1
ATOM 1558 C CA . ALA A 1 194 ? 14.322 -11.389 -17.569 1.00 75.75 194 ALA A CA 1
ATOM 1559 C C . ALA A 1 194 ? 13.620 -11.988 -16.345 1.00 75.75 194 ALA A C 1
ATOM 1561 O O . ALA A 1 194 ? 13.244 -13.167 -16.323 1.00 75.75 194 ALA A O 1
ATOM 1562 N N . GLY A 1 195 ? 13.446 -11.179 -15.310 1.00 88.06 195 GLY A N 1
ATOM 1563 C CA . GLY A 1 195 ? 12.661 -11.513 -14.134 1.00 88.06 195 GLY A CA 1
ATOM 1564 C C . GLY A 1 195 ? 11.175 -11.210 -14.310 1.00 88.06 195 GLY A C 1
ATOM 1565 O O . GLY A 1 195 ? 10.769 -10.264 -14.987 1.00 88.06 195 GLY A O 1
ATOM 1566 N N . THR A 1 196 ? 10.331 -12.025 -13.684 1.00 93.44 196 THR A N 1
ATOM 1567 C CA . THR A 1 196 ? 8.888 -11.788 -13.571 1.00 93.44 196 THR A CA 1
ATOM 1568 C C . THR A 1 196 ? 8.491 -11.726 -12.104 1.00 93.44 196 THR A C 1
ATOM 1570 O O . THR A 1 196 ? 8.715 -12.670 -11.347 1.00 93.44 196 THR A O 1
ATOM 1573 N N . ILE A 1 197 ? 7.858 -10.623 -11.706 1.00 95.94 197 ILE A N 1
ATOM 1574 C CA . ILE A 1 197 ? 7.262 -10.446 -10.382 1.00 95.94 197 ILE A CA 1
ATOM 1575 C C . ILE A 1 197 ? 5.818 -10.937 -10.436 1.00 95.94 197 ILE A C 1
ATOM 1577 O O . ILE A 1 197 ? 4.989 -10.383 -11.159 1.00 95.94 197 ILE A O 1
ATOM 1581 N N . ARG A 1 198 ? 5.494 -11.951 -9.630 1.00 97.75 198 ARG A N 1
ATOM 1582 C CA . ARG A 1 198 ? 4.115 -12.358 -9.335 1.00 97.75 198 ARG A CA 1
ATOM 1583 C C . ARG A 1 198 ? 3.651 -11.619 -8.092 1.00 97.75 198 ARG A C 1
ATOM 1585 O O . ARG A 1 198 ? 4.311 -11.701 -7.057 1.00 97.75 198 ARG A O 1
ATOM 1592 N N . TYR A 1 199 ? 2.504 -10.956 -8.152 1.00 98.56 199 TYR A N 1
ATOM 1593 C CA . TYR A 1 199 ? 2.017 -10.119 -7.059 1.00 98.56 199 TYR A CA 1
ATOM 1594 C C . TYR A 1 199 ? 0.508 -10.235 -6.842 1.00 98.56 199 TYR A C 1
ATOM 1596 O O . TYR A 1 199 ? -0.232 -10.664 -7.724 1.00 98.56 199 TYR A O 1
ATOM 1604 N N . TRP A 1 200 ? 0.060 -9.851 -5.649 1.00 98.75 200 TRP A N 1
ATOM 1605 C CA . TRP A 1 200 ? -1.345 -9.655 -5.304 1.00 98.75 200 TRP A CA 1
ATOM 1606 C C . TRP A 1 200 ? -1.637 -8.168 -5.101 1.00 98.75 200 TRP A C 1
ATOM 1608 O O . TRP A 1 200 ? -0.837 -7.461 -4.490 1.00 98.75 200 TRP A O 1
ATOM 1618 N N . SER A 1 201 ? -2.780 -7.704 -5.598 1.00 98.31 201 SER A N 1
ATOM 1619 C CA . SER A 1 201 ? -3.284 -6.343 -5.386 1.00 98.31 201 SER A CA 1
ATOM 1620 C C . SER A 1 201 ? -4.790 -6.281 -5.664 1.00 98.31 201 SER A C 1
ATOM 1622 O O . SER A 1 201 ? -5.402 -7.290 -6.019 1.00 98.31 201 SER A O 1
ATOM 1624 N N . SER A 1 202 ? -5.381 -5.094 -5.533 1.00 98.00 202 SER A N 1
ATOM 1625 C CA . SER A 1 202 ? -6.610 -4.748 -6.244 1.00 98.00 202 SER A CA 1
ATOM 1626 C C . SER A 1 202 ? -6.249 -4.182 -7.617 1.00 98.00 202 SER A C 1
ATOM 1628 O O . SER A 1 202 ? -5.654 -3.107 -7.730 1.00 98.00 202 SER A O 1
ATOM 1630 N N . ASN A 1 203 ? -6.558 -4.956 -8.654 1.00 95.94 203 ASN A N 1
ATOM 1631 C CA . ASN A 1 203 ? -6.139 -4.716 -10.027 1.00 95.94 203 ASN A CA 1
ATOM 1632 C C . ASN A 1 203 ? -7.283 -4.090 -10.825 1.00 95.94 203 ASN A C 1
ATOM 1634 O O . ASN A 1 203 ? -8.402 -4.608 -10.824 1.00 95.94 203 ASN A O 1
ATOM 1638 N N . GLY A 1 204 ? -6.970 -3.023 -11.549 1.00 89.50 204 GLY A N 1
ATOM 1639 C CA . GLY A 1 204 ? -7.885 -2.352 -12.462 1.00 89.50 204 GLY A CA 1
ATOM 1640 C C . GLY A 1 204 ? -7.264 -1.064 -12.990 1.00 89.50 204 GLY A C 1
ATOM 1641 O O . GLY A 1 204 ? -6.437 -0.451 -12.316 1.00 89.50 204 GLY A O 1
ATOM 1642 N N . SER A 1 205 ? -7.642 -0.689 -14.209 1.00 86.94 205 SER A N 1
ATOM 1643 C CA . SER A 1 205 ? -7.316 0.604 -14.828 1.00 86.94 205 SER A CA 1
ATOM 1644 C C . SER A 1 205 ? -8.505 1.570 -14.808 1.00 86.94 205 SER A C 1
ATOM 1646 O O . SER A 1 205 ? -8.324 2.776 -14.915 1.00 86.94 205 SER A O 1
ATOM 1648 N N . GLN A 1 206 ? -9.720 1.043 -14.647 1.00 92.75 206 GLN A N 1
ATOM 1649 C CA . GLN A 1 206 ? -10.978 1.782 -14.606 1.00 92.75 206 GLN A CA 1
ATOM 1650 C C . GLN A 1 206 ? -11.977 1.061 -13.700 1.00 92.75 206 GLN A C 1
ATOM 1652 O O . GLN A 1 206 ? -11.751 -0.090 -13.324 1.00 92.75 206 GLN A O 1
ATOM 1657 N N . THR A 1 207 ? -13.081 1.732 -13.361 1.00 96.25 207 THR A N 1
ATOM 1658 C CA . THR A 1 207 ? -14.162 1.138 -12.564 1.00 96.25 207 THR A CA 1
ATOM 1659 C C . THR A 1 207 ? -14.659 -0.161 -13.198 1.00 96.25 207 THR A C 1
ATOM 1661 O O . THR A 1 207 ? -15.079 -0.160 -14.352 1.00 96.25 207 THR A O 1
ATOM 1664 N N . ASP A 1 208 ? -14.632 -1.253 -12.437 1.00 96.31 208 ASP A N 1
ATOM 1665 C CA . ASP A 1 208 ? -15.030 -2.582 -12.905 1.00 96.31 208 ASP A CA 1
ATOM 1666 C C . ASP A 1 208 ? -15.563 -3.415 -11.737 1.00 96.31 208 ASP A C 1
ATOM 1668 O O . ASP A 1 208 ? -14.831 -3.703 -10.792 1.00 96.31 208 ASP A O 1
ATOM 1672 N N . ILE A 1 209 ? -16.830 -3.828 -11.796 1.00 95.12 209 ILE A N 1
ATOM 1673 C CA . ILE A 1 209 ? -17.468 -4.651 -10.756 1.00 95.12 209 ILE A CA 1
ATOM 1674 C C . ILE A 1 209 ? -16.888 -6.067 -10.665 1.00 95.12 209 ILE A C 1
ATOM 1676 O O . ILE A 1 209 ? -16.900 -6.670 -9.593 1.00 95.12 209 ILE A O 1
ATOM 1680 N N . ASN A 1 210 ? -16.316 -6.570 -11.760 1.00 93.94 210 ASN A N 1
ATOM 1681 C CA . ASN A 1 210 ? -15.692 -7.889 -11.829 1.00 93.94 210 ASN A CA 1
ATOM 1682 C C . ASN A 1 210 ? -14.183 -7.842 -11.533 1.00 93.94 210 ASN A C 1
ATOM 1684 O O . ASN A 1 210 ? -13.543 -8.887 -11.398 1.00 93.94 210 ASN A O 1
ATOM 1688 N N . GLY A 1 211 ? -13.616 -6.637 -11.427 1.00 95.38 211 GLY A N 1
ATOM 1689 C CA . GLY A 1 211 ? -12.215 -6.400 -11.099 1.00 95.38 211 GLY A CA 1
ATOM 1690 C C . GLY A 1 211 ? -11.916 -6.542 -9.604 1.00 95.38 211 GLY A C 1
ATOM 1691 O O . GLY A 1 211 ? -12.643 -7.187 -8.847 1.00 95.38 211 GLY A O 1
ATOM 1692 N N . GLY A 1 212 ? -10.835 -5.905 -9.152 1.00 96.69 212 GLY A N 1
ATOM 1693 C CA . GLY A 1 212 ? -10.479 -5.838 -7.735 1.00 96.69 212 GLY A CA 1
ATOM 1694 C C . GLY A 1 212 ? -9.406 -6.850 -7.337 1.00 96.69 212 GLY A C 1
ATOM 1695 O O . GLY A 1 212 ? -8.393 -7.009 -8.027 1.00 96.69 212 GLY A O 1
ATOM 1696 N N . TYR A 1 213 ? -9.579 -7.501 -6.187 1.00 98.38 213 TYR A N 1
ATOM 1697 C CA . TYR A 1 213 ? -8.546 -8.340 -5.583 1.00 98.38 213 TYR A CA 1
ATOM 1698 C C . TYR A 1 213 ? -8.156 -9.516 -6.475 1.00 98.38 213 TYR A C 1
ATOM 1700 O O . TYR A 1 213 ? -8.991 -10.328 -6.874 1.00 98.38 213 TYR A O 1
ATOM 1708 N N . GLY A 1 214 ? -6.864 -9.664 -6.742 1.00 97.88 214 GLY A N 1
ATOM 1709 C CA . GLY A 1 214 ? -6.388 -10.743 -7.589 1.00 97.88 214 GLY A CA 1
ATOM 1710 C C . GLY A 1 214 ? -4.878 -10.796 -7.712 1.00 97.88 214 GLY A C 1
ATOM 1711 O O . GLY A 1 214 ? -4.148 -9.932 -7.224 1.00 97.88 214 GLY A O 1
ATOM 1712 N N . ILE A 1 215 ? -4.424 -11.848 -8.383 1.00 98.12 215 ILE A N 1
ATOM 1713 C CA . ILE A 1 215 ? -3.012 -12.098 -8.646 1.00 98.12 215 ILE A CA 1
ATOM 1714 C C . ILE A 1 215 ? -2.708 -11.752 -10.099 1.00 98.12 215 ILE A C 1
ATOM 1716 O O . ILE A 1 215 ? -3.429 -12.171 -11.006 1.00 98.12 215 ILE A O 1
ATOM 1720 N N . ARG A 1 216 ? -1.611 -11.032 -10.319 1.00 97.25 216 ARG A N 1
ATOM 1721 C CA . ARG A 1 216 ? -1.072 -10.706 -11.642 1.00 97.25 216 ARG A CA 1
ATOM 1722 C C . ARG A 1 216 ? 0.439 -10.935 -11.666 1.00 97.25 216 ARG A C 1
ATOM 1724 O O . ARG A 1 216 ? 1.061 -11.207 -10.636 1.00 97.25 216 ARG A O 1
ATOM 1731 N N . CYS A 1 217 ? 1.009 -10.859 -12.862 1.00 96.44 217 CYS A N 1
ATOM 1732 C CA . CYS A 1 217 ? 2.444 -10.935 -13.094 1.00 96.44 217 CYS A CA 1
ATOM 1733 C C . CYS A 1 217 ? 2.888 -9.743 -13.944 1.00 96.44 217 CYS A C 1
ATOM 1735 O O . CYS A 1 217 ? 2.136 -9.287 -14.805 1.00 96.44 217 CYS A O 1
ATOM 1737 N N . VAL A 1 218 ? 4.112 -9.271 -13.729 1.00 95.31 218 VAL A N 1
ATOM 1738 C CA . VAL A 1 218 ? 4.744 -8.222 -14.535 1.00 95.31 218 VAL A CA 1
ATOM 1739 C C . VAL A 1 218 ? 6.219 -8.555 -14.751 1.00 95.31 218 VAL A C 1
ATOM 1741 O O . VAL A 1 218 ? 6.886 -9.030 -13.832 1.00 95.31 218 VAL A O 1
ATOM 1744 N N . CYS A 1 219 ? 6.722 -8.332 -15.964 1.00 92.88 219 CYS A N 1
ATOM 1745 C CA . CYS A 1 219 ? 8.152 -8.437 -16.253 1.00 92.88 219 CYS A CA 1
ATOM 1746 C C . CYS A 1 219 ? 8.887 -7.231 -15.661 1.00 92.88 219 CYS A C 1
ATOM 1748 O O . CYS A 1 219 ? 8.391 -6.111 -15.775 1.00 92.88 219 CYS A O 1
ATOM 1750 N N . GLU A 1 220 ? 10.071 -7.433 -15.090 1.00 91.19 220 GLU A N 1
ATOM 1751 C CA . GLU A 1 220 ? 10.858 -6.336 -14.508 1.00 91.19 220 GLU A CA 1
ATOM 1752 C C . GLU A 1 220 ? 11.229 -5.257 -15.538 1.00 91.19 220 GLU A C 1
ATOM 1754 O O . GLU A 1 220 ? 11.283 -4.085 -15.188 1.00 91.19 220 GLU A O 1
ATOM 1759 N N . ASP A 1 221 ? 11.357 -5.604 -16.821 1.00 88.50 221 ASP A N 1
ATOM 1760 C CA . ASP A 1 221 ? 11.602 -4.644 -17.912 1.00 88.50 221 ASP A CA 1
ATOM 1761 C C . ASP A 1 221 ? 10.429 -3.690 -18.176 1.00 88.50 221 ASP A C 1
ATOM 1763 O O . ASP A 1 221 ? 10.605 -2.644 -18.790 1.00 88.50 221 ASP A O 1
ATOM 1767 N N . LYS A 1 222 ? 9.218 -4.042 -17.725 1.00 92.50 222 LYS A N 1
ATOM 1768 C CA . LYS A 1 222 ? 8.048 -3.155 -17.810 1.00 92.50 222 LYS A CA 1
ATOM 1769 C C . LYS A 1 222 ? 7.947 -2.210 -16.618 1.00 92.50 222 LYS A C 1
ATOM 1771 O O . LYS A 1 222 ? 7.150 -1.283 -16.660 1.00 92.50 222 LYS A O 1
ATOM 1776 N N . ILE A 1 223 ? 8.687 -2.476 -15.545 1.00 94.94 223 ILE A N 1
ATOM 1777 C CA . ILE A 1 223 ? 8.705 -1.631 -14.356 1.00 94.94 223 ILE A CA 1
ATOM 1778 C C . ILE A 1 223 ? 9.716 -0.516 -14.606 1.00 94.94 223 ILE A C 1
ATOM 1780 O O . ILE A 1 223 ? 10.920 -0.772 -14.634 1.00 94.94 223 ILE A O 1
ATOM 1784 N N . HIS A 1 224 ? 9.237 0.717 -14.761 1.00 95.81 224 HIS A N 1
ATOM 1785 C CA . HIS A 1 224 ? 10.121 1.871 -14.929 1.00 95.81 224 HIS A CA 1
ATOM 1786 C C . HIS A 1 224 ? 10.917 2.107 -13.647 1.00 95.81 224 HIS A C 1
ATOM 1788 O O . HIS A 1 224 ? 12.143 2.182 -13.674 1.00 95.81 224 HIS A O 1
ATOM 1794 N N . ARG A 1 225 ? 10.212 2.135 -12.507 1.00 96.38 225 ARG A N 1
ATOM 1795 C CA . ARG A 1 225 ? 10.785 2.288 -11.162 1.00 96.38 225 ARG A CA 1
ATOM 1796 C C . ARG A 1 225 ? 9.969 1.520 -10.137 1.00 96.38 225 ARG A C 1
ATOM 1798 O O . ARG A 1 225 ? 8.780 1.260 -10.343 1.00 96.38 225 ARG A O 1
ATOM 1805 N N . ALA A 1 226 ? 10.570 1.213 -8.996 1.00 97.19 226 ALA A N 1
ATOM 1806 C CA . ALA A 1 226 ? 9.836 0.674 -7.863 1.00 97.19 226 ALA A CA 1
ATOM 1807 C C . ALA A 1 226 ? 10.386 1.143 -6.518 1.00 97.19 226 ALA A C 1
ATOM 1809 O O . ALA A 1 226 ? 11.575 1.402 -6.364 1.00 97.19 226 ALA A O 1
ATOM 1810 N N . VAL A 1 227 ? 9.509 1.179 -5.520 1.00 97.25 227 VAL A N 1
ATOM 1811 C CA . VAL A 1 227 ? 9.896 1.256 -4.110 1.00 97.25 227 VAL A CA 1
ATOM 1812 C C . VAL A 1 227 ? 9.451 -0.030 -3.437 1.00 97.25 227 VAL A C 1
ATOM 1814 O O . VAL A 1 227 ? 8.266 -0.363 -3.439 1.00 97.25 227 VAL A O 1
ATOM 1817 N N . VAL A 1 228 ? 10.402 -0.774 -2.886 1.00 97.19 228 VAL A N 1
ATOM 1818 C CA . VAL A 1 228 ? 10.162 -2.030 -2.177 1.00 97.19 228 VAL A CA 1
ATOM 1819 C C . VAL A 1 228 ? 10.216 -1.766 -0.686 1.00 97.19 228 VAL A C 1
ATOM 1821 O O . VAL A 1 228 ? 11.157 -1.159 -0.192 1.00 97.19 228 VAL A O 1
ATOM 1824 N N . THR A 1 229 ? 9.230 -2.268 0.040 1.00 97.25 229 THR A N 1
ATOM 1825 C CA . THR A 1 229 ? 9.088 -2.100 1.481 1.00 97.25 229 THR A CA 1
ATOM 1826 C C . THR A 1 229 ? 8.929 -3.458 2.144 1.00 97.25 229 THR A C 1
ATOM 1828 O O . THR A 1 229 ? 7.954 -4.184 1.932 1.00 97.25 229 THR A O 1
ATOM 1831 N N . ARG A 1 230 ? 9.888 -3.802 3.000 1.00 96.81 230 ARG A N 1
ATOM 1832 C CA . ARG A 1 230 ? 9.910 -5.051 3.757 1.00 96.81 230 ARG A CA 1
ATOM 1833 C C . ARG A 1 230 ? 9.591 -4.790 5.217 1.00 96.81 230 ARG A C 1
ATOM 1835 O O . ARG A 1 230 ? 10.402 -4.220 5.941 1.00 96.81 230 ARG A O 1
ATOM 1842 N N . VAL A 1 231 ? 8.463 -5.315 5.684 1.00 96.50 231 VAL A N 1
ATOM 1843 C CA . VAL A 1 231 ? 8.154 -5.372 7.119 1.00 96.50 231 VAL A CA 1
ATOM 1844 C C . VAL A 1 231 ? 8.920 -6.544 7.737 1.00 96.50 231 VAL A C 1
ATOM 1846 O O . VAL A 1 231 ? 8.638 -7.709 7.445 1.00 96.50 231 VAL A O 1
ATOM 1849 N N . ASN A 1 232 ? 9.916 -6.242 8.569 1.00 93.88 232 ASN A N 1
ATOM 1850 C CA . ASN A 1 232 ? 10.786 -7.231 9.217 1.00 93.88 232 ASN A CA 1
ATOM 1851 C C . ASN A 1 232 ? 10.829 -7.107 10.747 1.00 93.88 232 ASN A C 1
ATOM 1853 O O . ASN A 1 232 ? 11.379 -7.997 11.392 1.00 93.88 232 ASN A O 1
ATOM 1857 N N . ARG A 1 233 ? 10.226 -6.057 11.316 1.00 94.19 233 ARG A N 1
ATOM 1858 C CA . ARG A 1 233 ? 10.160 -5.787 12.759 1.00 94.19 233 ARG A CA 1
ATOM 1859 C C . ARG A 1 233 ? 8.748 -5.368 13.192 1.00 94.19 233 ARG A C 1
ATOM 1861 O O . ARG A 1 233 ? 8.588 -4.313 13.794 1.00 94.19 233 ARG A O 1
ATOM 1868 N N . PRO A 1 234 ? 7.692 -6.158 12.913 1.00 93.50 234 PRO A N 1
ATOM 1869 C CA . PRO A 1 234 ? 6.316 -5.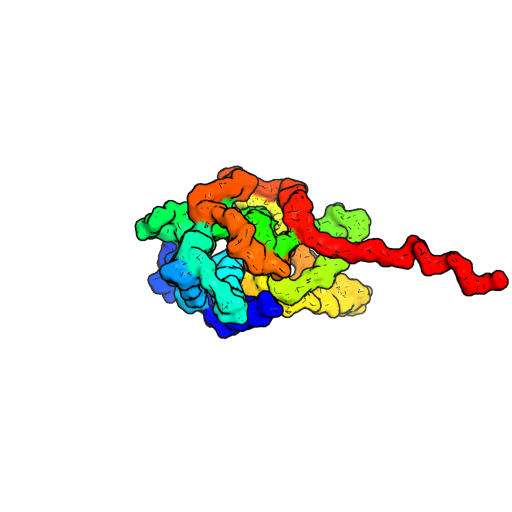760 13.237 1.00 93.50 234 PRO A CA 1
ATOM 1870 C C . PRO A 1 234 ? 6.073 -5.519 14.735 1.00 93.50 234 PRO A C 1
ATOM 1872 O O . PRO A 1 234 ? 5.150 -4.800 15.089 1.00 93.50 234 PRO A O 1
ATOM 1875 N N . TRP A 1 235 ? 6.895 -6.091 15.621 1.00 90.50 235 TRP A N 1
ATOM 1876 C CA . TRP A 1 235 ? 6.817 -5.858 17.067 1.00 90.50 235 TRP A CA 1
ATOM 1877 C C . TRP A 1 235 ? 7.203 -4.433 17.487 1.00 90.50 235 TRP A C 1
ATOM 1879 O O . TRP A 1 235 ? 6.834 -4.019 18.581 1.00 90.50 235 TRP A O 1
ATOM 1889 N N . ASN A 1 236 ? 7.931 -3.682 16.652 1.00 91.44 236 ASN A N 1
ATOM 1890 C CA . ASN A 1 236 ? 8.317 -2.304 16.968 1.00 91.44 236 ASN A CA 1
ATOM 1891 C C . ASN A 1 236 ? 7.129 -1.344 16.981 1.00 91.44 236 ASN A C 1
ATOM 1893 O O . ASN A 1 236 ? 7.217 -0.305 17.626 1.00 91.44 236 ASN A O 1
ATOM 1897 N N . LEU A 1 237 ? 6.031 -1.713 16.316 1.00 89.50 237 LEU A N 1
ATOM 1898 C CA . LEU A 1 237 ? 4.817 -0.911 16.259 1.00 89.50 237 LEU A CA 1
ATOM 1899 C C . LEU A 1 237 ? 4.301 -0.542 17.652 1.00 89.50 237 LEU A C 1
ATOM 1901 O O . LEU A 1 237 ? 3.862 0.571 17.861 1.00 89.50 237 LEU A O 1
ATOM 1905 N N . TRP A 1 238 ? 4.412 -1.462 18.612 1.00 87.00 238 TRP A N 1
ATOM 1906 C CA . TRP A 1 238 ? 3.900 -1.280 19.976 1.00 87.00 238 TRP A CA 1
ATOM 1907 C C . TRP A 1 238 ? 4.929 -0.697 20.946 1.00 87.00 238 TRP A C 1
ATOM 1909 O O . TRP A 1 238 ? 4.686 -0.657 22.146 1.00 87.00 238 TRP A O 1
ATOM 1919 N N . ASN A 1 239 ? 6.101 -0.322 20.433 1.00 83.25 239 ASN A N 1
ATOM 1920 C CA . ASN A 1 239 ? 7.211 0.250 21.194 1.00 83.25 239 ASN A CA 1
ATOM 1921 C C . ASN A 1 239 ? 7.683 1.583 20.584 1.00 83.25 239 ASN A C 1
ATOM 1923 O O . ASN A 1 239 ? 8.788 2.038 20.879 1.00 83.25 239 ASN A O 1
ATOM 1927 N N . THR A 1 240 ? 6.900 2.164 19.676 1.00 78.81 240 THR A N 1
ATOM 1928 C CA . THR A 1 240 ? 7.234 3.390 18.950 1.00 78.81 240 THR A CA 1
ATOM 1929 C C . THR A 1 240 ? 6.063 4.343 19.074 1.00 78.81 240 THR A C 1
ATOM 1931 O O . THR A 1 240 ? 4.931 3.917 18.890 1.00 78.81 240 THR A O 1
ATOM 1934 N N . ASP A 1 241 ? 6.329 5.622 19.329 1.00 81.12 241 ASP A N 1
ATOM 1935 C CA . ASP A 1 241 ? 5.290 6.644 19.241 1.00 81.12 241 ASP A CA 1
ATOM 1936 C C . ASP A 1 241 ? 4.780 6.719 17.798 1.00 81.12 241 ASP A C 1
ATOM 1938 O O . ASP A 1 241 ? 5.510 7.093 16.875 1.00 81.12 241 ASP A O 1
ATOM 1942 N N . VAL A 1 242 ? 3.534 6.299 17.595 1.00 79.88 242 VAL A N 1
ATOM 1943 C CA . VAL A 1 242 ? 2.889 6.287 16.282 1.00 79.88 242 VAL A CA 1
ATOM 1944 C C . VAL A 1 242 ? 2.312 7.663 15.964 1.00 79.88 242 VAL A C 1
ATOM 1946 O O . VAL A 1 242 ? 1.797 8.355 16.843 1.00 79.88 242 VAL A O 1
ATOM 1949 N N . MET A 1 243 ? 2.373 8.049 14.686 1.00 92.75 243 MET A N 1
ATOM 1950 C CA . MET A 1 243 ? 1.772 9.291 14.208 1.00 92.75 243 MET A CA 1
ATOM 1951 C C . MET A 1 243 ? 0.270 9.334 14.515 1.00 92.75 243 MET A C 1
ATOM 1953 O O . MET A 1 243 ? -0.462 8.373 14.271 1.00 92.75 243 MET A O 1
ATOM 1957 N N . GLY A 1 244 ? -0.209 10.471 15.007 1.00 94.94 244 GLY A N 1
ATOM 1958 C CA . GLY A 1 244 ? -1.623 10.718 15.230 1.00 94.94 244 GLY A CA 1
ATOM 1959 C C . GLY A 1 244 ? -2.429 10.773 13.922 1.00 94.94 244 GLY A C 1
ATOM 1960 O O . GLY A 1 244 ? -1.877 10.992 12.837 1.00 94.94 244 GLY A O 1
ATOM 1961 N N . PRO A 1 245 ? -3.768 10.634 13.980 1.00 95.56 245 PRO A N 1
ATOM 1962 C CA . PRO A 1 245 ? -4.614 10.596 12.786 1.00 95.56 245 PRO A CA 1
ATOM 1963 C C . PRO A 1 245 ? -4.588 11.877 11.946 1.00 95.56 245 PRO A C 1
ATOM 1965 O O . PRO A 1 245 ? -4.951 11.827 10.771 1.00 95.56 245 PRO A O 1
ATOM 1968 N N . THR A 1 246 ? -4.177 12.998 12.540 1.00 96.44 246 THR A N 1
ATOM 1969 C CA . THR A 1 246 ? -4.093 14.329 11.921 1.00 96.44 246 THR A CA 1
ATOM 1970 C C . THR A 1 246 ? -2.663 14.775 11.629 1.00 96.44 246 THR A C 1
ATOM 1972 O O . THR A 1 246 ? -2.475 15.858 11.081 1.00 96.44 246 THR A O 1
ATOM 1975 N N . ASP A 1 247 ? -1.660 13.970 11.981 1.00 97.00 247 ASP A N 1
ATOM 1976 C CA . ASP A 1 247 ? -0.261 14.363 11.839 1.00 97.00 247 ASP A CA 1
ATOM 1977 C C . ASP A 1 247 ? 0.144 14.396 10.368 1.00 97.00 247 ASP A C 1
ATOM 1979 O O . ASP A 1 247 ? -0.158 13.483 9.591 1.00 97.00 247 ASP A O 1
ATOM 1983 N N . VAL A 1 248 ? 0.879 15.436 9.987 1.00 96.44 248 VAL A N 1
ATOM 1984 C CA . VAL A 1 248 ? 1.274 15.694 8.601 1.00 96.44 248 VAL A CA 1
ATOM 1985 C C . VAL A 1 248 ? 2.706 15.220 8.372 1.00 96.44 248 VAL A C 1
ATOM 1987 O O . VAL A 1 248 ? 3.620 15.610 9.091 1.00 96.44 248 VAL A O 1
ATOM 1990 N N . CYS A 1 249 ? 2.908 14.390 7.352 1.00 94.56 249 CYS A N 1
ATOM 1991 C CA . CYS A 1 249 ? 4.226 14.099 6.801 1.00 94.56 249 CYS A CA 1
ATOM 1992 C C . CYS A 1 249 ? 4.508 15.117 5.690 1.00 94.56 249 CYS A C 1
ATOM 1994 O O . CYS A 1 249 ? 3.963 14.983 4.592 1.00 94.56 249 CYS A O 1
ATOM 1996 N N . ALA A 1 250 ? 5.313 16.144 5.987 1.00 91.94 250 ALA A N 1
ATOM 1997 C CA . ALA A 1 250 ? 5.530 17.275 5.080 1.00 91.94 250 ALA A CA 1
ATOM 1998 C C . ALA A 1 250 ? 5.972 16.851 3.664 1.00 91.94 250 ALA A C 1
ATOM 2000 O O . ALA A 1 250 ? 5.274 17.234 2.726 1.00 91.94 250 ALA A O 1
ATOM 2001 N N . PRO A 1 251 ? 6.974 15.958 3.480 1.00 90.19 251 PRO A N 1
ATOM 2002 C CA . PRO A 1 251 ? 7.370 15.536 2.137 1.00 90.19 251 PRO A CA 1
ATOM 2003 C C . PRO A 1 251 ? 6.220 14.917 1.335 1.00 90.19 251 PRO A C 1
ATOM 2005 O O . PRO A 1 251 ? 6.072 15.184 0.154 1.00 90.19 251 PRO A O 1
ATOM 2008 N N . LEU A 1 252 ? 5.360 14.106 1.961 1.00 91.62 252 LEU A N 1
ATOM 2009 C CA . LEU A 1 252 ? 4.235 13.486 1.252 1.00 91.62 252 LEU A CA 1
ATOM 2010 C C . LEU A 1 252 ? 3.094 14.468 0.966 1.00 91.62 252 LEU A C 1
ATOM 2012 O O . LEU A 1 252 ? 2.427 14.348 -0.063 1.00 91.62 252 LEU A O 1
ATOM 2016 N N . ALA A 1 253 ? 2.856 15.412 1.876 1.00 90.88 253 ALA A N 1
ATOM 2017 C CA . ALA A 1 253 ? 1.842 16.445 1.703 1.00 90.88 253 ALA A CA 1
ATOM 2018 C C . ALA A 1 253 ? 2.218 17.423 0.576 1.00 90.88 253 ALA A C 1
ATOM 2020 O O . ALA A 1 253 ? 1.347 17.822 -0.195 1.00 90.88 253 ALA A O 1
ATOM 2021 N N . GLU A 1 254 ? 3.504 17.749 0.437 1.00 90.44 254 GLU A N 1
ATOM 2022 C CA . GLU A 1 254 ? 4.034 18.596 -0.640 1.00 90.44 254 GLU A CA 1
ATOM 2023 C C . GLU A 1 254 ? 3.837 17.947 -2.015 1.00 90.44 254 GLU A C 1
ATOM 2025 O O . GLU A 1 254 ? 3.256 18.571 -2.900 1.00 90.44 254 GLU A O 1
ATOM 2030 N N . ILE A 1 255 ? 4.156 16.654 -2.174 1.00 87.12 255 ILE A N 1
ATOM 2031 C CA . ILE A 1 255 ? 3.885 15.916 -3.427 1.00 87.12 255 ILE A CA 1
ATOM 2032 C C . ILE A 1 255 ? 2.404 15.992 -3.804 1.00 87.12 255 ILE A C 1
ATOM 2034 O O . ILE A 1 255 ? 2.057 16.086 -4.981 1.00 87.12 255 ILE A O 1
ATOM 2038 N N . ALA A 1 256 ? 1.511 15.896 -2.816 1.00 86.00 256 ALA A N 1
ATOM 2039 C CA . ALA A 1 256 ? 0.074 15.947 -3.052 1.00 86.00 256 ALA A CA 1
ATOM 2040 C C . ALA A 1 256 ? -0.395 17.347 -3.478 1.00 86.00 256 ALA A C 1
ATOM 2042 O O . ALA A 1 256 ? -1.287 17.454 -4.326 1.00 86.00 256 ALA A O 1
ATOM 2043 N N . ALA A 1 257 ? 0.202 18.397 -2.910 1.00 87.25 257 ALA A N 1
ATOM 2044 C CA . ALA A 1 257 ? -0.090 19.788 -3.241 1.00 87.25 257 ALA A CA 1
ATOM 2045 C C . ALA A 1 257 ? 0.431 20.159 -4.637 1.00 87.25 257 ALA A C 1
ATOM 2047 O O . ALA A 1 257 ? -0.342 20.613 -5.482 1.00 87.25 257 ALA A O 1
ATOM 2048 N N . ASP A 1 258 ? 1.704 19.877 -4.901 1.00 87.25 258 ASP A N 1
ATOM 2049 C CA . ASP A 1 258 ? 2.384 20.239 -6.149 1.00 87.25 258 ASP A CA 1
ATOM 2050 C C . ASP A 1 258 ? 2.081 19.262 -7.286 1.00 87.25 258 ASP A C 1
ATOM 2052 O O . ASP A 1 258 ? 2.380 19.522 -8.455 1.00 87.25 258 ASP A O 1
ATOM 2056 N N . ARG A 1 259 ? 1.478 18.117 -6.939 1.00 85.38 259 ARG A N 1
ATOM 2057 C CA . ARG A 1 259 ? 1.249 16.981 -7.832 1.00 85.38 259 ARG A CA 1
ATOM 2058 C C . ARG A 1 259 ? 2.525 16.581 -8.549 1.00 85.38 259 ARG A C 1
ATOM 2060 O O . ARG A 1 259 ? 2.478 16.273 -9.725 1.00 85.38 259 ARG A O 1
ATOM 2067 N N . SER A 1 260 ? 3.679 16.620 -7.900 1.00 90.25 260 SER A N 1
ATOM 2068 C CA . SER A 1 26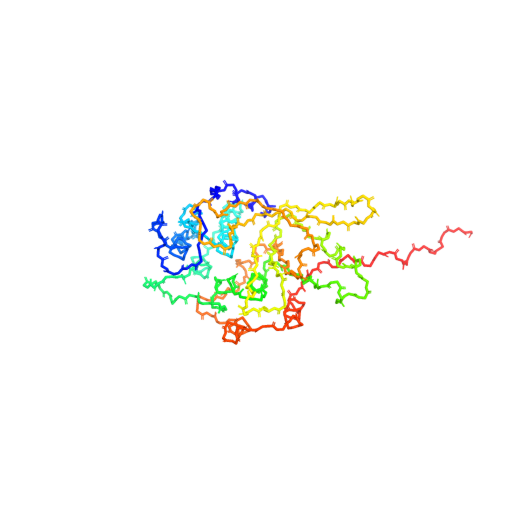0 ? 4.944 16.348 -8.577 1.00 90.25 260 SER A CA 1
ATOM 2069 C C . SER A 1 260 ? 5.989 15.868 -7.587 1.00 90.25 260 SER A C 1
ATOM 2071 O O . SER A 1 260 ? 6.066 16.369 -6.472 1.00 90.25 260 SER A O 1
ATOM 2073 N N . MET A 1 261 ? 6.808 14.915 -8.015 1.00 91.06 261 MET A N 1
ATOM 2074 C CA . MET A 1 261 ? 8.009 14.483 -7.312 1.00 91.06 261 MET A CA 1
ATOM 2075 C C . MET A 1 261 ? 9.073 14.103 -8.332 1.00 91.06 261 MET A C 1
ATOM 2077 O O . MET A 1 261 ? 8.817 13.294 -9.224 1.00 91.06 261 MET A O 1
ATOM 2081 N N . ALA A 1 262 ? 10.280 14.643 -8.180 1.00 91.69 262 ALA A N 1
ATOM 2082 C CA . ALA A 1 262 ? 11.396 14.227 -9.020 1.00 91.69 262 ALA A CA 1
ATOM 2083 C C . ALA A 1 262 ? 11.860 12.805 -8.633 1.00 91.69 262 ALA A C 1
ATOM 2085 O O . ALA A 1 262 ? 11.936 12.491 -7.440 1.00 91.69 262 ALA A O 1
ATOM 2086 N N . PRO A 1 263 ? 12.247 11.940 -9.591 1.00 90.81 263 PRO A N 1
ATOM 2087 C CA . PRO A 1 263 ? 12.759 10.605 -9.274 1.00 90.81 263 PRO A CA 1
ATOM 2088 C C . PRO A 1 263 ? 13.934 10.595 -8.284 1.00 90.81 263 PRO A C 1
ATOM 2090 O O . P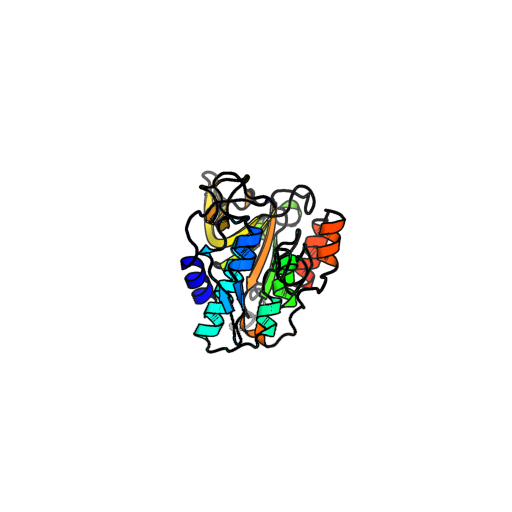RO A 1 263 ? 13.961 9.753 -7.384 1.00 90.81 263 PRO A O 1
ATOM 2093 N N . ASP A 1 264 ? 14.851 11.561 -8.389 1.00 91.06 264 ASP A N 1
ATOM 2094 C CA . ASP A 1 264 ? 15.993 11.715 -7.474 1.00 91.06 264 ASP A CA 1
ATOM 2095 C C . ASP A 1 264 ? 15.579 12.131 -6.060 1.00 91.06 264 ASP A C 1
ATOM 2097 O O . ASP A 1 264 ? 16.242 11.807 -5.074 1.00 91.06 264 ASP A O 1
ATOM 2101 N N . GLU A 1 265 ? 14.481 12.870 -5.932 1.00 91.94 265 GLU A N 1
ATOM 2102 C CA . GLU A 1 265 ? 13.900 13.201 -4.636 1.00 91.94 265 GLU A CA 1
ATOM 2103 C C . GLU A 1 265 ? 13.287 11.956 -3.988 1.00 91.94 265 GLU A C 1
ATOM 2105 O O . GLU A 1 265 ? 13.586 11.660 -2.830 1.00 91.94 265 GLU A O 1
ATOM 2110 N N . MET A 1 266 ? 12.527 11.165 -4.758 1.00 93.06 266 MET A N 1
ATOM 2111 C CA . MET A 1 266 ? 11.999 9.880 -4.292 1.00 93.06 266 MET A CA 1
ATOM 2112 C C . MET A 1 266 ? 13.128 8.953 -3.833 1.00 93.06 266 MET A C 1
ATOM 2114 O O . MET A 1 266 ? 13.037 8.364 -2.756 1.00 93.06 266 MET A O 1
ATOM 2118 N N . ARG A 1 267 ? 14.203 8.847 -4.624 1.00 92.56 267 ARG A N 1
ATOM 2119 C CA . ARG A 1 267 ? 15.382 8.050 -4.274 1.00 92.56 267 ARG A CA 1
ATOM 2120 C C . ARG A 1 267 ? 16.000 8.522 -2.962 1.00 92.56 267 ARG A C 1
ATOM 2122 O O . ARG A 1 267 ? 16.155 7.714 -2.053 1.00 92.56 267 ARG A O 1
ATOM 2129 N N . ARG A 1 268 ? 16.282 9.823 -2.821 1.00 90.88 268 ARG A N 1
ATOM 2130 C CA . ARG A 1 268 ? 16.866 10.392 -1.592 1.00 90.88 268 ARG A CA 1
ATOM 2131 C C . ARG A 1 268 ? 16.006 10.126 -0.358 1.00 90.88 268 ARG A C 1
ATOM 2133 O O . ARG A 1 268 ? 16.550 9.747 0.676 1.00 90.88 268 ARG A O 1
ATOM 2140 N N . LEU A 1 269 ? 14.684 10.279 -0.460 1.00 90.25 269 LEU A N 1
ATOM 2141 C CA . LEU A 1 269 ? 13.767 9.994 0.648 1.00 90.25 269 LEU A CA 1
ATOM 2142 C C . LEU A 1 269 ? 13.785 8.519 1.052 1.00 90.25 269 LEU A C 1
ATOM 2144 O O . LEU A 1 269 ? 13.778 8.213 2.243 1.00 90.25 269 LEU A O 1
ATOM 2148 N N . VAL A 1 270 ? 13.814 7.606 0.078 1.00 92.69 270 VAL A N 1
ATOM 2149 C CA . VAL A 1 270 ? 13.854 6.163 0.344 1.00 92.69 270 VAL A CA 1
ATOM 2150 C C . VAL A 1 270 ? 15.206 5.745 0.923 1.00 92.69 270 VAL A C 1
ATOM 2152 O O . VAL A 1 270 ? 15.233 5.024 1.921 1.00 92.69 270 VAL A O 1
ATOM 2155 N N . ASP A 1 271 ? 16.309 6.220 0.345 1.00 88.19 271 ASP A N 1
ATOM 2156 C CA . ASP A 1 271 ? 17.673 5.852 0.735 1.00 88.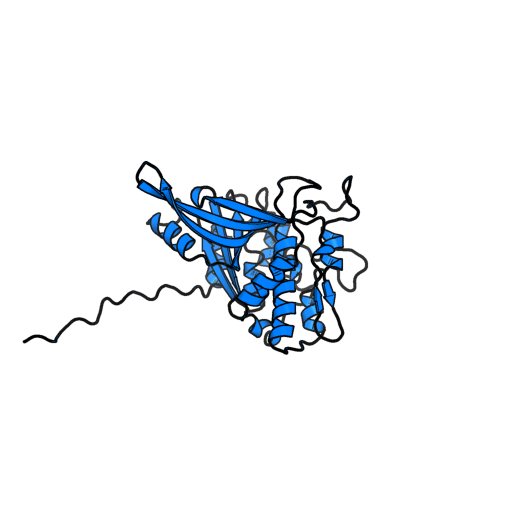19 271 ASP A CA 1
ATOM 2157 C C . ASP A 1 271 ? 18.024 6.384 2.131 1.00 88.19 271 ASP A C 1
ATOM 2159 O O . ASP A 1 271 ? 18.539 5.632 2.958 1.00 88.19 271 ASP A O 1
ATOM 2163 N N . ALA A 1 272 ? 17.648 7.628 2.457 1.00 83.00 272 ALA A N 1
ATOM 2164 C CA . ALA A 1 272 ? 17.849 8.206 3.793 1.00 83.00 272 ALA A CA 1
ATOM 2165 C C . ALA A 1 272 ? 17.129 7.426 4.909 1.00 83.00 272 ALA A C 1
ATOM 2167 O O . ALA A 1 272 ? 17.462 7.549 6.087 1.00 83.00 272 ALA A O 1
ATOM 2168 N N . LYS A 1 273 ? 16.122 6.632 4.536 1.00 77.31 273 LYS A N 1
ATOM 2169 C CA . LYS A 1 273 ? 15.223 5.904 5.437 1.00 77.31 273 LYS A CA 1
ATOM 2170 C C . LYS A 1 273 ? 15.379 4.389 5.310 1.00 77.31 273 LYS A C 1
ATOM 2172 O O . LYS A 1 273 ? 14.599 3.633 5.905 1.00 77.31 273 LYS A O 1
ATOM 2177 N N . SER A 1 274 ? 16.369 3.940 4.538 1.00 73.25 274 SER A N 1
ATOM 2178 C CA . SER A 1 274 ? 16.643 2.536 4.276 1.00 73.25 274 SER A CA 1
ATOM 2179 C C . SER A 1 274 ? 17.621 1.949 5.294 1.00 73.25 274 SER A C 1
ATOM 2181 O O . SER A 1 274 ? 18.665 2.512 5.598 1.00 73.25 274 SER A O 1
ATOM 2183 N N . TYR A 1 275 ? 17.301 0.744 5.764 1.00 62.28 275 TYR A N 1
ATOM 2184 C CA . TYR A 1 275 ? 18.264 -0.188 6.352 1.00 62.28 275 TYR A CA 1
ATOM 2185 C C . TYR A 1 275 ? 18.208 -1.487 5.546 1.00 62.28 275 TYR A C 1
ATOM 2187 O O . TYR A 1 275 ? 17.868 -2.554 6.077 1.00 62.28 275 TYR A O 1
ATOM 2195 N N . TRP A 1 276 ? 18.319 -1.396 4.216 1.00 66.06 276 TRP A N 1
ATOM 2196 C CA . TRP A 1 276 ? 18.322 -2.591 3.380 1.00 66.06 276 TRP A CA 1
ATOM 2197 C C . TRP A 1 276 ? 19.616 -3.350 3.670 1.00 66.06 276 TRP A C 1
ATOM 2199 O O . TRP A 1 276 ? 20.683 -2.741 3.628 1.00 66.06 276 TRP A O 1
ATOM 2209 N N . PRO A 1 277 ? 19.568 -4.650 4.012 1.00 52.66 277 PRO A N 1
ATOM 2210 C CA . PRO A 1 277 ? 20.794 -5.400 4.209 1.00 52.66 277 PRO A CA 1
ATOM 2211 C C . PRO A 1 277 ? 21.554 -5.390 2.885 1.00 52.66 277 PRO A C 1
ATOM 2213 O O . PRO A 1 277 ? 21.096 -5.998 1.911 1.00 52.66 277 PRO A O 1
ATOM 2216 N N . SER A 1 278 ? 22.696 -4.705 2.839 1.00 48.31 278 SER A N 1
ATOM 2217 C CA . SER A 1 278 ? 23.685 -4.987 1.813 1.00 48.31 278 SER A CA 1
ATOM 2218 C C . SER A 1 278 ? 24.017 -6.474 1.928 1.00 48.31 278 SER A C 1
ATOM 2220 O O . SER A 1 278 ? 24.090 -7.038 3.028 1.00 48.31 278 SER A O 1
ATOM 2222 N N . ARG A 1 279 ? 24.193 -7.156 0.793 1.00 40.38 279 ARG A N 1
ATOM 2223 C CA . ARG A 1 279 ? 25.075 -8.319 0.835 1.00 40.38 279 ARG A CA 1
ATOM 2224 C C . ARG A 1 279 ? 26.409 -7.744 1.288 1.00 40.38 279 ARG A C 1
ATOM 2226 O O . ARG A 1 279 ? 27.006 -6.966 0.554 1.00 40.38 279 ARG A O 1
ATOM 2233 N N . SER A 1 280 ? 26.784 -8.043 2.528 1.00 33.50 280 SER A N 1
ATOM 2234 C CA . SER A 1 280 ? 28.134 -7.848 3.034 1.00 33.50 280 SER A CA 1
ATOM 2235 C C . SER A 1 280 ? 29.116 -8.220 1.934 1.00 33.50 280 SER A C 1
ATOM 2237 O O . SER A 1 280 ? 28.954 -9.285 1.326 1.00 33.50 280 SER A O 1
ATOM 2239 N N . GLU A 1 281 ? 30.077 -7.335 1.689 1.00 32.22 281 GLU A N 1
ATOM 2240 C CA . GLU A 1 281 ? 31.266 -7.589 0.888 1.00 32.22 281 GLU A CA 1
ATOM 2241 C C . GLU A 1 281 ? 31.700 -9.043 1.077 1.00 32.22 281 GLU A C 1
ATOM 2243 O O . GLU A 1 281 ? 32.023 -9.494 2.181 1.00 32.22 281 GLU A O 1
ATOM 2248 N N . GLY A 1 282 ? 31.593 -9.820 0.003 1.00 29.66 282 GLY A N 1
ATOM 2249 C CA . GLY A 1 282 ? 32.080 -11.182 -0.004 1.00 29.66 282 GLY A CA 1
ATOM 2250 C C . GLY A 1 282 ? 33.592 -11.140 0.139 1.00 29.66 282 GLY A C 1
ATOM 2251 O O . GLY A 1 282 ? 34.281 -10.762 -0.798 1.00 29.66 282 GLY A O 1
ATOM 2252 N N . SER A 1 283 ? 34.084 -11.510 1.319 1.00 34.62 283 SER A N 1
ATOM 2253 C CA . SER A 1 283 ? 35.263 -12.360 1.508 1.00 34.62 283 SER A CA 1
ATOM 2254 C C . SER A 1 283 ? 36.339 -12.283 0.407 1.00 34.62 283 SER A C 1
ATOM 2256 O O . SER A 1 283 ? 36.597 -13.266 -0.287 1.00 34.62 283 SER A O 1
ATOM 2258 N N . HIS A 1 284 ? 37.017 -11.147 0.284 1.00 35.34 284 HIS A N 1
ATOM 2259 C CA . HIS A 1 284 ? 38.328 -11.063 -0.357 1.00 35.34 284 HIS A CA 1
ATOM 2260 C C . HIS A 1 284 ? 39.310 -10.499 0.667 1.00 35.34 284 HIS A C 1
ATOM 2262 O O . HIS A 1 284 ? 39.537 -9.298 0.733 1.00 35.34 284 HIS A O 1
ATOM 2268 N N . GLY A 1 285 ? 39.848 -11.373 1.520 1.00 33.00 285 GLY A N 1
ATOM 2269 C CA . GLY A 1 285 ? 40.832 -10.952 2.519 1.00 33.00 285 GLY A CA 1
ATOM 2270 C C . GLY A 1 285 ? 41.071 -11.926 3.667 1.00 33.00 285 GLY A C 1
ATOM 2271 O O . GLY A 1 285 ? 41.168 -11.494 4.804 1.00 33.00 285 GLY A O 1
ATOM 2272 N N . ALA A 1 286 ? 41.129 -13.233 3.407 1.00 31.98 286 ALA A N 1
ATOM 2273 C CA . ALA A 1 286 ? 41.679 -14.200 4.361 1.00 31.98 286 ALA A CA 1
ATOM 2274 C C . ALA A 1 286 ? 42.076 -15.480 3.619 1.00 31.98 286 ALA A C 1
ATOM 2276 O O . ALA A 1 286 ? 41.473 -16.534 3.788 1.00 31.98 286 ALA A O 1
ATOM 2277 N N . ASN A 1 287 ? 43.050 -15.371 2.720 1.00 33.47 287 ASN A N 1
ATOM 2278 C CA . ASN A 1 287 ? 43.760 -16.543 2.225 1.00 33.47 287 ASN A CA 1
ATOM 2279 C C . ASN A 1 287 ? 45.208 -16.155 1.927 1.00 33.47 287 ASN A C 1
ATOM 2281 O O . ASN A 1 287 ? 45.654 -16.131 0.787 1.00 33.47 287 ASN A O 1
ATOM 2285 N N . GLU A 1 288 ? 45.940 -15.821 2.986 1.00 33.44 288 GLU A N 1
ATOM 2286 C CA . GLU A 1 288 ? 47.393 -15.884 2.964 1.00 33.44 288 GLU A CA 1
ATOM 2287 C C . GLU A 1 288 ? 47.886 -16.681 4.173 1.00 33.44 288 GLU A C 1
ATOM 2289 O O . GLU A 1 288 ? 47.584 -16.358 5.318 1.00 33.44 288 GLU A O 1
ATOM 2294 N N . ARG A 1 289 ? 48.709 -17.688 3.854 1.00 34.00 289 ARG A N 1
ATOM 2295 C CA . ARG A 1 289 ? 49.603 -18.468 4.724 1.00 34.00 289 ARG A CA 1
ATOM 2296 C C . ARG A 1 289 ? 48.981 -19.604 5.530 1.00 34.00 289 ARG A C 1
ATOM 2298 O O . ARG A 1 289 ? 48.942 -19.596 6.753 1.00 34.00 289 ARG A O 1
ATOM 2305 N N . CYS A 1 290 ? 48.737 -20.698 4.819 1.00 35.75 290 CYS A N 1
ATOM 2306 C CA . CYS A 1 290 ? 49.266 -21.981 5.270 1.00 35.75 290 CYS A CA 1
ATOM 2307 C C . CYS A 1 290 ? 49.665 -22.812 4.045 1.00 35.75 290 CYS A C 1
ATOM 2309 O O . CYS A 1 290 ? 48.819 -23.451 3.433 1.00 35.75 290 CYS A O 1
ATOM 2311 N N . MET A 1 291 ? 50.933 -22.703 3.638 1.00 34.81 291 MET A N 1
ATOM 2312 C CA . MET A 1 291 ? 51.713 -23.751 2.963 1.00 34.81 291 MET A CA 1
ATOM 2313 C C . MET A 1 291 ? 53.110 -23.204 2.646 1.00 34.81 291 MET A C 1
ATOM 2315 O O . MET A 1 291 ? 53.323 -22.575 1.609 1.00 34.81 291 MET A O 1
ATOM 2319 N N . ARG A 1 292 ? 54.038 -23.420 3.578 1.00 34.06 292 ARG A N 1
ATOM 2320 C CA . ARG A 1 292 ? 55.364 -24.033 3.399 1.00 34.06 292 ARG A CA 1
ATOM 2321 C C . ARG A 1 292 ? 56.096 -24.013 4.731 1.00 34.06 292 ARG A C 1
ATOM 2323 O O . ARG A 1 292 ? 56.072 -22.948 5.382 1.00 34.06 292 ARG A O 1
#